Protein AF-0000000085389680 (afdb_homodimer)

Nearest PDB structures (foldseek):
  6yxe-assembly2_B-2  TM=9.207E-01  e=2.444E-04  Homo sapiens
  6yxe-assembly1_A-3  TM=9.101E-01  e=2.132E-04  Homo sapiens
  7l3l-assembly2_D  TM=9.198E-01  e=2.132E-04  Homo sapiens
  8gbq-assembly1_B  TM=8.547E-01  e=1.323E-04  Homo sapiens
  5fer-assembly1_A  TM=7.810E-01  e=1.888E-03  Homo sapiens

Solvent-accessible surface area (backbone atoms only — not comparable to full-atom values): 11315 Å² total; per-residue (Å²): 135,84,79,77,72,77,70,73,71,72,60,86,61,51,50,81,32,11,74,82,79,69,38,76,46,54,68,32,30,29,40,77,88,14,46,39,26,19,40,70,58,49,52,50,50,38,64,76,33,63,92,62,32,44,39,88,83,81,60,49,78,52,56,84,73,58,57,26,52,54,50,28,64,66,46,58,74,63,60,65,71,71,59,79,65,70,60,62,70,77,64,75,122,134,84,79,76,73,76,71,74,71,73,60,84,62,49,50,79,32,10,73,83,81,68,38,76,47,55,68,33,29,31,40,77,89,14,47,38,25,20,41,70,57,46,52,50,50,39,63,76,34,63,90,62,34,45,38,88,84,81,59,49,78,52,56,83,76,58,56,27,52,55,52,28,64,66,46,63,74,64,61,67,71,70,59,78,65,70,62,64,69,80,65,72,120

Structure (mmCIF, N/CA/C/O backbone):
data_AF-0000000085389680-model_v1
#
loop_
_entity.id
_entity.type
_entity.pdbx_description
1 polymer 'E3 ubiquitin-protein ligase RMA'
#
loop_
_atom_site.group_PDB
_atom_site.id
_atom_site.type_symbol
_atom_site.label_atom_id
_atom_site.label_alt_id
_atom_site.label_comp_id
_atom_site.label_asym_id
_atom_site.label_entity_id
_atom_site.label_seq_id
_atom_site.pdbx_PDB_ins_code
_atom_site.Cartn_x
_atom_site.Cartn_y
_atom_site.Cartn_z
_atom_site.occupancy
_atom_site.B_iso_or_equiv
_atom_site.auth_seq_id
_atom_site.auth_comp_id
_atom_site.auth_asym_id
_atom_site.auth_atom_id
_atom_site.pdbx_PDB_model_num
ATOM 1 N N . MET A 1 1 ? -44.281 -13.984 -0.285 1 25.06 1 MET A N 1
ATOM 2 C CA . MET A 1 1 ? -42.906 -14.367 0.032 1 25.06 1 MET A CA 1
ATOM 3 C C . MET A 1 1 ? -41.906 -13.453 -0.666 1 25.06 1 MET A C 1
ATOM 5 O O . MET A 1 1 ? -41.844 -13.438 -1.896 1 25.06 1 MET A O 1
ATOM 9 N N . SER A 1 2 ? -41.688 -12.203 -0.189 1 30.92 2 SER A N 1
ATOM 10 C CA . SER A 1 2 ? -40.938 -11.062 -0.7 1 30.92 2 SER A CA 1
ATOM 11 C C . SER A 1 2 ? -39.469 -11.398 -0.813 1 30.92 2 SER A C 1
ATOM 13 O O . SER A 1 2 ? -38.844 -11.828 0.161 1 30.92 2 SER A O 1
ATOM 15 N N . THR A 1 3 ? -38.969 -11.867 -1.963 1 27.25 3 THR A N 1
ATOM 16 C CA . THR A 1 3 ? -37.594 -12.156 -2.357 1 27.25 3 THR A CA 1
ATOM 17 C C . THR A 1 3 ? -36.688 -10.93 -2.162 1 27.25 3 THR A C 1
ATOM 19 O O . THR A 1 3 ? -36.938 -9.891 -2.783 1 27.25 3 THR A O 1
ATOM 22 N N . SER A 1 4 ? -36.281 -10.586 -0.958 1 32.88 4 SER A N 1
ATOM 23 C CA . SER A 1 4 ? -35.312 -9.555 -0.639 1 32.88 4 SER A CA 1
ATOM 24 C C . SER A 1 4 ? -34.062 -9.703 -1.503 1 32.88 4 SER A C 1
ATOM 26 O O . SER A 1 4 ? -33.375 -10.734 -1.469 1 32.88 4 SER A O 1
ATOM 28 N N . GLY A 1 5 ? -34.094 -9.281 -2.725 1 29.02 5 GLY A N 1
ATOM 29 C CA . GLY A 1 5 ? -32.938 -9.18 -3.588 1 29.02 5 GLY A CA 1
ATOM 30 C C . GLY A 1 5 ? -31.719 -8.578 -2.895 1 29.02 5 GLY A C 1
ATOM 31 O O . GLY A 1 5 ? -31.828 -7.523 -2.26 1 29.02 5 GLY A O 1
ATOM 32 N N . ASN A 1 6 ? -30.891 -9.336 -2.227 1 29.7 6 ASN A N 1
ATOM 33 C CA . ASN A 1 6 ? -29.578 -8.906 -1.761 1 29.7 6 ASN A CA 1
ATOM 34 C C . ASN A 1 6 ? -28.859 -8.078 -2.814 1 29.7 6 ASN A C 1
ATOM 36 O O . ASN A 1 6 ? -28.438 -8.602 -3.852 1 29.7 6 ASN A O 1
ATOM 40 N N . SER A 1 7 ? -29.375 -6.93 -3.137 1 31.53 7 SER A N 1
ATOM 41 C CA . SER A 1 7 ? -28.625 -6.012 -3.986 1 31.53 7 SER A CA 1
ATOM 42 C C . SER A 1 7 ? -27.172 -5.875 -3.518 1 31.53 7 SER A C 1
ATOM 44 O O . SER A 1 7 ? -26.922 -5.402 -2.408 1 31.53 7 SER A O 1
ATOM 46 N N . VAL A 1 8 ? -26.359 -6.973 -3.701 1 34 8 VAL A N 1
ATOM 47 C CA . VAL A 1 8 ? -24.938 -6.672 -3.621 1 34 8 VAL A CA 1
ATOM 48 C C . VAL A 1 8 ? -24.656 -5.32 -4.273 1 34 8 VAL A C 1
ATOM 50 O O . VAL A 1 8 ? -24.844 -5.152 -5.48 1 34 8 VAL A O 1
ATOM 53 N N . VAL A 1 9 ? -25.203 -4.277 -3.859 1 32.88 9 VAL A N 1
ATOM 54 C CA . VAL A 1 9 ? -24.734 -2.967 -4.309 1 32.88 9 VAL A CA 1
ATOM 55 C C . VAL A 1 9 ? -23.25 -3.025 -4.633 1 32.88 9 VAL A C 1
ATOM 57 O O . VAL A 1 9 ? -22.422 -3.232 -3.744 1 32.88 9 VAL A O 1
ATOM 60 N N . GLY A 1 10 ? -22.828 -3.799 -5.617 1 35.62 10 GLY A N 1
ATOM 61 C CA . GLY A 1 10 ? -21.531 -3.557 -6.223 1 35.62 10 GLY A CA 1
ATOM 62 C C . GLY A 1 10 ? -21.188 -2.082 -6.328 1 35.62 10 GLY A C 1
ATOM 63 O O . GLY A 1 10 ? -21.594 -1.411 -7.277 1 35.62 10 GLY A O 1
ATOM 64 N N . ASP A 1 11 ? -21.391 -1.263 -5.379 1 38.5 11 ASP A N 1
ATOM 65 C CA . ASP A 1 11 ? -21.016 0.137 -5.535 1 38.5 11 ASP A CA 1
ATOM 66 C C . ASP A 1 11 ? -19.688 0.266 -6.277 1 38.5 11 ASP A C 1
ATOM 68 O O . ASP A 1 11 ? -18.797 -0.583 -6.133 1 38.5 11 ASP A O 1
ATOM 72 N N . GLY A 1 12 ? -19.703 0.708 -7.457 1 43.03 12 GLY A N 1
ATOM 73 C CA . GLY A 1 12 ? -18.641 1.07 -8.391 1 43.03 12 GLY A CA 1
ATOM 74 C C . GLY A 1 12 ? -17.344 1.435 -7.699 1 43.03 12 GLY A C 1
ATOM 75 O O . GLY A 1 12 ? -16.391 1.893 -8.344 1 43.03 12 GLY A O 1
ATOM 76 N N . GLY A 1 13 ? -17.359 1.665 -6.414 1 49.62 13 GLY A N 1
ATOM 77 C CA . GLY A 1 13 ? -16.078 1.971 -5.797 1 49.62 13 GLY A CA 1
ATOM 78 C C . GLY A 1 13 ? -15.164 0.762 -5.676 1 49.62 13 GLY A C 1
ATOM 79 O O . GLY A 1 13 ? -15.641 -0.354 -5.449 1 49.62 13 GLY A O 1
ATOM 80 N N . GLY A 1 14 ? -14.312 0.542 -6.598 1 61.66 14 GLY A N 1
ATOM 81 C CA . GLY A 1 14 ? -13.328 -0.521 -6.48 1 61.66 14 GLY A CA 1
ATOM 82 C C . GLY A 1 14 ? -13.164 -1.035 -5.062 1 61.66 14 GLY A C 1
ATOM 83 O O . GLY A 1 14 ? -13.211 -0.259 -4.105 1 61.66 14 GLY A O 1
ATOM 84 N N . SER A 1 15 ? -13.539 -2.326 -4.738 1 82.19 15 SER A N 1
ATOM 85 C CA . SER A 1 15 ? -13.398 -2.982 -3.443 1 82.19 15 SER A CA 1
ATOM 86 C C . SER A 1 15 ? -11.945 -3.346 -3.164 1 82.19 15 SER A C 1
ATOM 88 O O . SER A 1 15 ? -11.18 -3.623 -4.09 1 82.19 15 SER A O 1
ATOM 90 N N . PHE A 1 16 ? -11.469 -3.051 -1.94 1 91.56 16 PHE A N 1
ATOM 91 C CA . PHE A 1 16 ? -10.156 -3.496 -1.492 1 91.56 16 PHE A CA 1
ATOM 92 C C . PHE A 1 16 ? -10.18 -4.973 -1.117 1 91.56 16 PHE A C 1
ATOM 94 O O . PHE A 1 16 ? -10.508 -5.324 0.02 1 91.56 16 PHE A O 1
ATOM 101 N N . GLU A 1 17 ? -9.953 -5.781 -2.137 1 94.56 17 GLU A N 1
ATOM 102 C CA . GLU A 1 17 ? -9.93 -7.23 -1.97 1 94.56 17 GLU A CA 1
ATOM 103 C C . GLU A 1 17 ? -8.578 -7.812 -2.377 1 94.56 17 GLU A C 1
ATOM 105 O O . GLU A 1 17 ? -7.84 -7.195 -3.141 1 94.56 17 GLU A O 1
ATOM 110 N N . CYS A 1 18 ? -8.273 -9.016 -1.793 1 96.31 18 CYS A N 1
ATOM 111 C CA . CYS A 1 18 ? -7.117 -9.773 -2.264 1 96.31 18 CYS A CA 1
ATOM 112 C C . CYS A 1 18 ? -7.281 -10.156 -3.73 1 96.31 18 CYS A C 1
ATOM 114 O O . CYS A 1 18 ? -8.328 -10.656 -4.133 1 96.31 18 CYS A O 1
ATOM 116 N N . ASN A 1 19 ? -6.262 -9.992 -4.504 1 97.19 19 ASN A N 1
ATOM 117 C CA . ASN A 1 19 ? -6.336 -10.273 -5.934 1 97.19 19 ASN A CA 1
ATOM 118 C C . ASN A 1 19 ? -6.148 -11.758 -6.227 1 97.19 19 ASN A C 1
ATOM 120 O O . ASN A 1 19 ? -6.258 -12.188 -7.379 1 97.19 19 ASN A O 1
ATOM 124 N N . ILE A 1 20 ? -5.859 -12.578 -5.234 1 97.62 20 ILE A N 1
ATOM 125 C CA . ILE A 1 20 ? -5.699 -14.016 -5.438 1 97.62 20 ILE A CA 1
ATOM 126 C C . ILE A 1 20 ? -6.984 -14.742 -5.051 1 97.62 20 ILE A C 1
ATOM 128 O O . ILE A 1 20 ? -7.508 -15.547 -5.824 1 97.62 20 ILE A O 1
ATOM 132 N N . ASN A 1 21 ? -7.543 -14.445 -3.875 1 96.75 21 ASN A N 1
ATOM 133 C CA . ASN A 1 21 ? -8.688 -15.227 -3.416 1 96.75 21 ASN A CA 1
ATOM 134 C C . ASN A 1 21 ? -9.984 -14.422 -3.504 1 96.75 21 ASN A C 1
ATOM 136 O O . ASN A 1 21 ? -11.062 -14.945 -3.23 1 96.75 21 ASN A O 1
ATOM 140 N N . SER A 1 22 ? -9.859 -13.109 -3.801 1 94.75 22 SER A N 1
ATOM 141 C CA . SER A 1 22 ? -10.984 -12.195 -4.008 1 94.75 22 SER A CA 1
ATOM 142 C C . SER A 1 22 ? -11.797 -12.016 -2.732 1 94.75 22 SER A C 1
ATOM 144 O O . SER A 1 22 ? -13.008 -11.805 -2.787 1 94.75 22 SER A O 1
ATOM 146 N N . GLU A 1 23 ? -11.125 -12.125 -1.591 1 95.5 23 GLU A N 1
ATOM 147 C CA . GLU A 1 23 ? -11.734 -11.891 -0.284 1 95.5 23 GLU A CA 1
ATOM 148 C C . GLU A 1 23 ? -11.125 -10.672 0.402 1 95.5 23 GLU A C 1
ATOM 150 O O . GLU A 1 23 ? -10.156 -10.094 -0.095 1 95.5 23 GLU A O 1
ATOM 155 N N . LEU A 1 24 ? -11.844 -10.203 1.515 1 92.75 24 LEU A N 1
ATOM 156 C CA . LEU A 1 24 ? -11.195 -9.227 2.385 1 92.75 24 LEU A CA 1
ATOM 157 C C . LEU A 1 24 ? -9.828 -9.742 2.846 1 92.75 24 LEU A C 1
ATOM 159 O O . LEU A 1 24 ? -9.727 -10.852 3.361 1 92.75 24 LEU A O 1
ATOM 163 N N . PRO A 1 25 ? -8.852 -8.961 2.648 1 95.19 25 PRO A N 1
ATOM 164 C CA . PRO A 1 25 ? -7.504 -9.5 2.859 1 95.19 25 PRO A CA 1
ATOM 165 C C . PRO A 1 25 ? -7.207 -9.781 4.328 1 95.19 25 PRO A C 1
ATOM 167 O O . PRO A 1 25 ? -7.469 -8.938 5.191 1 95.19 25 PRO A O 1
ATOM 170 N N . HIS A 1 26 ? -6.738 -10.984 4.559 1 95.31 26 HIS A N 1
ATOM 171 C CA . HIS A 1 26 ? -6.137 -11.32 5.84 1 95.31 26 HIS A CA 1
ATOM 172 C C . HIS A 1 26 ? -4.66 -10.938 5.871 1 95.31 26 HIS A C 1
ATOM 174 O O . HIS A 1 26 ? -3.895 -11.32 4.988 1 95.31 26 HIS A O 1
ATOM 180 N N . GLU A 1 27 ? -4.254 -10.117 6.91 1 96.19 27 GLU A N 1
ATOM 181 C CA . GLU A 1 27 ? -2.883 -9.617 6.953 1 96.19 27 GLU A CA 1
ATOM 182 C C . GLU A 1 27 ? -2.496 -8.953 5.633 1 96.19 27 GLU A C 1
ATOM 184 O O . GLU A 1 27 ? -1.61 -9.438 4.926 1 96.19 27 GLU A O 1
ATOM 189 N N . PRO A 1 28 ? -3.043 -7.938 5.387 1 97.5 28 PRO A N 1
ATOM 190 C CA . PRO A 1 28 ? -2.998 -7.312 4.062 1 97.5 28 PRO A CA 1
ATOM 191 C C . PRO A 1 28 ? -1.6 -6.828 3.686 1 97.5 28 PRO A C 1
ATOM 193 O O . PRO A 1 28 ? -0.894 -6.262 4.523 1 97.5 28 PRO A O 1
ATOM 196 N N . ILE A 1 29 ? -1.208 -7.121 2.416 1 98.25 29 ILE A N 1
ATOM 197 C CA . ILE A 1 29 ? 0.086 -6.77 1.842 1 98.25 29 ILE A CA 1
ATOM 198 C C . ILE A 1 29 ? -0.116 -6.105 0.482 1 98.25 29 ILE A C 1
ATOM 200 O O . ILE A 1 29 ? -0.911 -6.578 -0.334 1 98.25 29 ILE A O 1
ATOM 204 N N . VAL A 1 30 ? 0.621 -5.02 0.333 1 98.31 30 VAL A N 1
ATOM 205 C CA . VAL A 1 30 ? 0.624 -4.352 -0.964 1 98.31 30 VAL A CA 1
ATOM 206 C C . VAL A 1 30 ? 1.996 -4.496 -1.618 1 98.31 30 VAL A C 1
ATOM 208 O O . VAL A 1 30 ? 3.025 -4.336 -0.958 1 98.31 30 VAL A O 1
ATOM 211 N N . THR A 1 31 ? 2.031 -4.855 -2.842 1 98.25 31 THR A N 1
ATOM 212 C CA . THR A 1 31 ? 3.264 -4.898 -3.619 1 98.25 31 THR A CA 1
ATOM 213 C C . THR A 1 31 ? 3.609 -3.518 -4.164 1 98.25 31 THR A C 1
ATOM 215 O O . THR A 1 31 ? 2.754 -2.631 -4.211 1 98.25 31 THR A O 1
ATOM 218 N N . LEU A 1 32 ? 4.84 -3.414 -4.582 1 97.88 32 LEU A N 1
ATOM 219 C CA . LEU A 1 32 ? 5.258 -2.109 -5.082 1 97.88 32 LEU A CA 1
ATOM 220 C C . LEU A 1 32 ? 4.562 -1.782 -6.398 1 97.88 32 LEU A C 1
ATOM 222 O O . LEU A 1 32 ? 4.449 -0.612 -6.773 1 97.88 32 LEU A O 1
ATOM 226 N N . CYS A 1 33 ? 4.02 -2.803 -7.035 1 97.25 33 CYS A N 1
ATOM 227 C CA . CYS A 1 33 ? 3.258 -2.549 -8.25 1 97.25 33 CYS A CA 1
ATOM 228 C C . CYS A 1 33 ? 1.857 -2.045 -7.926 1 97.25 33 CYS A C 1
ATOM 230 O O . CYS A 1 33 ? 1.095 -1.691 -8.828 1 97.25 33 CYS A O 1
ATOM 232 N N . GLY A 1 34 ? 1.457 -2.084 -6.637 1 97.88 34 GLY A N 1
ATOM 233 C CA . GLY A 1 34 ? 0.233 -1.421 -6.215 1 97.88 34 GLY A CA 1
ATOM 234 C C . GLY A 1 34 ? -0.927 -2.379 -6.02 1 97.88 34 GLY A C 1
ATOM 235 O O . GLY A 1 34 ? -2.053 -1.951 -5.754 1 97.88 34 GLY A O 1
ATOM 236 N N . HIS A 1 35 ? -0.687 -3.635 -6.059 1 98.12 35 HIS A N 1
ATOM 237 C CA . HIS A 1 35 ? -1.781 -4.59 -5.926 1 98.12 35 HIS A CA 1
ATOM 238 C C . HIS A 1 35 ? -1.825 -5.188 -4.523 1 98.12 35 HIS A C 1
ATOM 240 O O . HIS A 1 35 ? -0.781 -5.414 -3.906 1 98.12 35 HIS A O 1
ATOM 246 N N . LEU A 1 36 ? -3.045 -5.539 -4.148 1 97.75 36 LEU A N 1
ATOM 247 C CA . LEU A 1 36 ? -3.33 -5.926 -2.77 1 97.75 36 LEU A CA 1
ATOM 248 C C . LEU A 1 36 ? -3.535 -7.43 -2.656 1 97.75 36 LEU A C 1
ATOM 250 O O . LEU A 1 36 ? -4.215 -8.031 -3.49 1 97.75 36 LEU A O 1
ATOM 254 N N . PHE A 1 37 ? -2.963 -8.031 -1.506 1 97.5 37 PHE A N 1
ATOM 255 C CA . PHE A 1 37 ? -3.057 -9.461 -1.267 1 97.5 37 PHE A CA 1
ATOM 256 C C . PHE A 1 37 ? -3.141 -9.758 0.226 1 97.5 37 PHE A C 1
ATOM 258 O O . PHE A 1 37 ? -2.768 -8.922 1.052 1 97.5 37 PHE A O 1
ATOM 265 N N . CYS A 1 38 ? -3.594 -10.961 0.56 1 97.62 38 CYS A N 1
ATOM 266 C CA . CYS A 1 38 ? -3.254 -11.547 1.854 1 97.62 38 CYS A CA 1
ATOM 267 C C . CYS A 1 38 ? -1.778 -11.922 1.911 1 97.62 38 CYS A C 1
ATOM 269 O O . CYS A 1 38 ? -1.227 -12.438 0.938 1 97.62 38 CYS A O 1
ATOM 271 N N . TRP A 1 39 ? -1.29 -11.805 3.047 1 98.5 39 TRP A N 1
ATOM 272 C CA . TRP A 1 39 ? 0.057 -12.344 3.191 1 98.5 39 TRP A CA 1
ATOM 273 C C . TRP A 1 39 ? 0.066 -13.852 2.951 1 98.5 39 TRP A C 1
ATOM 275 O O . TRP A 1 39 ? 0.883 -14.359 2.178 1 98.5 39 TRP A O 1
ATOM 285 N N . PRO A 1 40 ? -0.841 -14.609 3.494 1 98.75 40 PRO A N 1
ATOM 286 C CA . PRO A 1 40 ? -0.783 -16.047 3.25 1 98.75 40 PRO A CA 1
ATOM 287 C C . PRO A 1 40 ? -0.916 -16.406 1.771 1 98.75 40 PRO A C 1
ATOM 289 O O . PRO A 1 40 ? -0.232 -17.312 1.286 1 98.75 40 PRO A O 1
ATOM 292 N N . CYS A 1 41 ? -1.727 -15.734 1.043 1 98.69 41 CYS A N 1
ATOM 293 C CA . CYS A 1 41 ? -1.901 -15.992 -0.383 1 98.69 41 CYS A CA 1
ATOM 294 C C . CYS A 1 41 ? -0.637 -15.648 -1.158 1 98.69 41 CYS A C 1
ATOM 296 O O . CYS A 1 41 ? -0.169 -16.438 -1.979 1 98.69 41 CYS A O 1
ATOM 298 N N . LEU A 1 42 ? -0.122 -14.477 -0.925 1 98.56 42 LEU A N 1
ATOM 299 C CA . LEU A 1 42 ? 1.05 -14.008 -1.66 1 98.56 42 LEU A CA 1
ATOM 300 C C . LEU A 1 42 ? 2.268 -14.867 -1.34 1 98.56 42 LEU A C 1
ATOM 302 O O . LEU A 1 42 ? 3.049 -15.203 -2.232 1 98.56 42 LEU A O 1
ATOM 306 N N . TYR A 1 43 ? 2.4 -15.148 -0.099 1 98.69 43 TYR A N 1
ATOM 307 C CA . TYR A 1 43 ? 3.504 -16 0.316 1 98.69 43 TYR A CA 1
ATOM 308 C C . TYR A 1 43 ? 3.482 -17.328 -0.446 1 98.69 43 TYR A C 1
ATOM 310 O O . TYR A 1 43 ? 4.5 -17.75 -1.004 1 98.69 43 TYR A O 1
ATOM 318 N N . LYS A 1 44 ? 2.314 -17.938 -0.433 1 98.69 44 LYS A N 1
ATOM 319 C CA . LYS A 1 44 ? 2.154 -19.188 -1.163 1 98.69 44 LYS A CA 1
ATOM 320 C C . LYS A 1 44 ? 2.473 -19.016 -2.645 1 98.69 44 LYS A C 1
ATOM 322 O O . LYS A 1 44 ? 3.209 -19.812 -3.23 1 98.69 44 LYS A O 1
ATOM 327 N N . TRP A 1 45 ? 1.919 -18.031 -3.24 1 98.44 45 TRP A N 1
ATOM 328 C CA . TRP A 1 45 ? 2.139 -17.734 -4.656 1 98.44 45 TRP A CA 1
ATOM 329 C C . TRP A 1 45 ? 3.627 -17.609 -4.961 1 98.44 45 TRP A C 1
ATOM 331 O O . TRP A 1 45 ? 4.133 -18.234 -5.895 1 98.44 45 TRP A O 1
ATOM 341 N N . LEU A 1 46 ? 4.375 -16.781 -4.215 1 98 46 LEU A N 1
ATOM 342 C CA . LEU A 1 46 ? 5.785 -16.516 -4.469 1 98 46 LEU A CA 1
ATOM 343 C C . LEU A 1 46 ? 6.625 -17.766 -4.281 1 98 46 LEU A C 1
ATOM 345 O O . LEU A 1 46 ? 7.625 -17.969 -4.973 1 98 46 LEU A O 1
ATOM 349 N N . HIS A 1 47 ? 6.164 -18.625 -3.398 1 97.88 47 HIS A N 1
ATOM 350 C CA . HIS A 1 47 ? 6.957 -19.812 -3.113 1 97.88 47 HIS A CA 1
ATOM 351 C C . HIS A 1 47 ? 6.668 -20.938 -4.113 1 97.88 47 HIS A C 1
ATOM 353 O O . HIS A 1 47 ? 7.555 -21.719 -4.453 1 97.88 47 HIS A O 1
ATOM 359 N N . ILE A 1 48 ? 5.445 -21 -4.578 1 97.62 48 ILE A N 1
ATOM 360 C CA . ILE A 1 48 ? 5.125 -21.922 -5.664 1 97.62 48 ILE A CA 1
ATOM 361 C C . ILE A 1 48 ? 5.82 -21.469 -6.945 1 97.62 48 ILE A C 1
ATOM 363 O O . ILE A 1 48 ? 6.324 -22.297 -7.711 1 97.62 48 ILE A O 1
ATOM 367 N N . HIS A 1 49 ? 5.941 -20.172 -7.18 1 97.44 49 HIS A N 1
ATOM 368 C CA . HIS A 1 49 ? 6.543 -19.594 -8.375 1 97.44 49 HIS A CA 1
ATOM 369 C C . HIS A 1 49 ? 7.891 -18.953 -8.062 1 97.44 49 HIS A C 1
ATOM 371 O O . HIS A 1 49 ? 8.164 -17.828 -8.484 1 97.44 49 HIS A O 1
ATOM 377 N N . SER A 1 50 ? 8.812 -19.594 -7.391 1 96.88 50 SER A N 1
ATOM 378 C CA . SER A 1 50 ? 10.062 -19.062 -6.867 1 96.88 50 SER A CA 1
ATOM 379 C C . SER A 1 50 ? 11.031 -18.719 -7.992 1 96.88 50 SER A C 1
ATOM 381 O O . SER A 1 50 ? 11.891 -17.859 -7.836 1 96.88 50 SER A O 1
ATOM 383 N N . HIS A 1 51 ? 10.859 -19.25 -9.148 1 97.12 51 HIS A N 1
ATOM 384 C CA . HIS A 1 51 ? 11.766 -18.984 -10.266 1 97.12 51 HIS A CA 1
ATOM 385 C C . HIS A 1 51 ? 11.312 -17.766 -11.055 1 97.12 51 HIS A C 1
ATOM 387 O O . HIS A 1 51 ? 12.07 -17.234 -11.875 1 97.12 51 HIS A O 1
ATOM 393 N N . SER A 1 52 ? 10.086 -17.344 -10.844 1 97.5 52 SER A N 1
ATOM 394 C CA . SER A 1 52 ? 9.516 -16.156 -11.477 1 97.5 52 SER A CA 1
ATOM 395 C C . SER A 1 52 ? 8.516 -15.469 -10.555 1 97.5 52 SER A C 1
ATOM 397 O O . SER A 1 52 ? 7.309 -15.547 -10.773 1 97.5 52 SER A O 1
ATOM 399 N N . PRO A 1 53 ? 9.031 -14.898 -9.477 1 98.06 53 PRO A N 1
ATOM 400 C CA . PRO A 1 53 ? 8.133 -14.234 -8.531 1 98.06 53 PRO A CA 1
ATOM 401 C C . PRO A 1 53 ? 7.52 -12.953 -9.094 1 98.06 53 PRO A C 1
ATOM 403 O O . PRO A 1 53 ? 8.172 -11.906 -9.109 1 98.06 53 PRO A O 1
ATOM 406 N N . GLU A 1 54 ? 6.32 -13.062 -9.625 1 98.44 54 GLU A N 1
ATOM 407 C CA . GLU A 1 54 ? 5.645 -11.938 -10.281 1 98.44 54 GLU A CA 1
ATOM 408 C C . GLU A 1 54 ? 4.25 -11.727 -9.695 1 98.44 54 GLU A C 1
ATOM 410 O O . GLU A 1 54 ? 3.639 -12.664 -9.172 1 98.44 54 GLU A O 1
ATOM 415 N N . CYS A 1 55 ? 3.859 -10.531 -9.719 1 97.94 55 CYS A N 1
ATOM 416 C CA . CYS A 1 55 ? 2.479 -10.219 -9.367 1 97.94 55 CYS A CA 1
ATOM 417 C C . CYS A 1 55 ? 1.504 -10.945 -10.281 1 97.94 55 CYS A C 1
ATOM 419 O O . CYS A 1 55 ? 1.617 -10.859 -11.508 1 97.94 55 CYS A O 1
ATOM 421 N N . LEU A 1 56 ? 0.591 -11.523 -9.672 1 96.25 56 LEU A N 1
ATOM 422 C CA . LEU A 1 56 ? -0.377 -12.312 -10.422 1 96.25 56 LEU A CA 1
ATOM 423 C C . LEU A 1 56 ? -1.213 -11.43 -11.344 1 96.25 56 LEU A C 1
ATOM 425 O O . LEU A 1 56 ? -1.763 -11.898 -12.336 1 96.25 56 LEU A O 1
ATOM 429 N N . VAL A 1 57 ? -1.272 -10.234 -11.047 1 96.62 57 VAL A N 1
ATO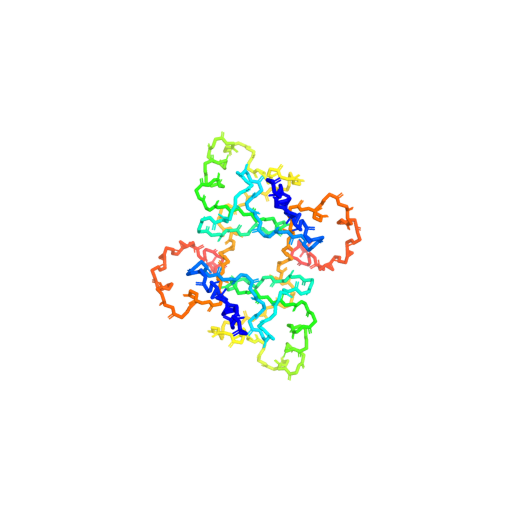M 430 C CA . VAL A 1 57 ? -2.195 -9.344 -11.742 1 96.62 57 VAL A CA 1
ATOM 431 C C . VAL A 1 57 ? -1.49 -8.688 -12.93 1 96.62 57 VAL A C 1
ATOM 433 O O . VAL A 1 57 ? -1.965 -8.781 -14.062 1 96.62 57 VAL A O 1
ATOM 436 N N . CYS A 1 58 ? -0.343 -8.023 -12.734 1 96.38 58 CYS A N 1
ATOM 437 C CA . CYS A 1 58 ? 0.244 -7.176 -13.766 1 96.38 58 CYS A CA 1
ATOM 438 C C . CYS A 1 58 ? 1.557 -7.766 -14.273 1 96.38 58 CYS A C 1
ATOM 440 O O . CYS A 1 58 ? 2.172 -7.223 -15.188 1 96.38 58 CYS A O 1
ATOM 442 N N . LYS A 1 59 ? 2.121 -8.773 -13.586 1 97.69 59 LYS A N 1
ATOM 443 C CA . LYS A 1 59 ? 3.305 -9.531 -13.977 1 97.69 59 LYS A CA 1
ATOM 444 C C . LYS A 1 59 ? 4.582 -8.773 -13.633 1 97.69 59 LYS A C 1
ATOM 446 O O . LYS A 1 59 ? 5.68 -9.188 -14.008 1 97.69 59 LYS A O 1
ATOM 451 N N . ALA A 1 60 ? 4.484 -7.699 -12.914 1 97.69 60 ALA A N 1
ATOM 452 C CA . ALA A 1 60 ? 5.684 -7.059 -12.383 1 97.69 60 ALA A CA 1
ATOM 453 C C . ALA A 1 60 ? 6.406 -7.977 -11.398 1 97.69 60 ALA A C 1
ATOM 455 O O . ALA A 1 60 ? 5.77 -8.742 -10.68 1 97.69 60 ALA A O 1
ATOM 456 N N . VAL A 1 61 ? 7.688 -7.863 -11.32 1 98.25 61 VAL A N 1
ATOM 457 C CA . VAL A 1 61 ? 8.484 -8.648 -10.375 1 98.25 61 VAL A CA 1
ATOM 458 C C . VAL A 1 61 ? 8.125 -8.258 -8.945 1 98.25 61 VAL A C 1
ATOM 460 O O . VAL A 1 61 ? 7.969 -7.074 -8.641 1 98.25 61 VAL A O 1
ATOM 463 N N . VAL A 1 62 ? 7.98 -9.312 -8.164 1 98.5 62 VAL A N 1
ATOM 464 C CA . VAL A 1 62 ? 7.684 -9.086 -6.754 1 98.5 62 VAL A CA 1
ATOM 465 C C . VAL A 1 62 ? 8.859 -9.539 -5.895 1 98.5 62 VAL A C 1
ATOM 467 O O . VAL A 1 62 ? 9.258 -10.703 -5.941 1 98.5 62 VAL A O 1
ATOM 470 N N . GLU A 1 63 ? 9.398 -8.57 -5.184 1 97.19 63 GLU A N 1
ATOM 471 C CA . GLU A 1 63 ? 10.445 -8.875 -4.215 1 97.19 63 GLU A CA 1
ATOM 472 C C . GLU A 1 63 ? 9.875 -9.016 -2.809 1 97.19 63 GLU A C 1
ATOM 474 O O . GLU A 1 63 ? 9.281 -8.078 -2.277 1 97.19 63 GLU A O 1
ATOM 479 N N . GLU A 1 64 ? 10.094 -10.164 -2.195 1 96.38 64 GLU A N 1
ATOM 480 C CA . GLU A 1 64 ? 9.531 -10.445 -0.875 1 96.38 64 GLU A CA 1
ATOM 481 C C . GLU A 1 64 ? 10.008 -9.414 0.153 1 96.38 64 GLU A C 1
ATOM 483 O O . GLU A 1 64 ? 9.258 -9.062 1.069 1 96.38 64 GLU A O 1
ATOM 488 N N . GLY A 1 65 ? 11.164 -8.883 0.009 1 96.06 65 GLY A N 1
ATOM 489 C CA . GLY A 1 65 ? 11.734 -7.926 0.948 1 96.06 65 GLY A CA 1
ATOM 490 C C . GLY A 1 65 ? 11.195 -6.52 0.767 1 96.06 65 GLY A C 1
ATOM 491 O O . GLY A 1 65 ? 11.5 -5.625 1.562 1 96.06 65 GLY A O 1
ATOM 492 N N . LYS A 1 66 ? 10.359 -6.273 -0.255 1 97.25 66 LYS A N 1
ATOM 493 C CA . LYS A 1 66 ? 9.875 -4.93 -0.551 1 97.25 66 LYS A CA 1
ATOM 494 C C . LYS A 1 66 ? 8.352 -4.852 -0.407 1 97.25 66 LYS A C 1
ATOM 496 O O . LYS A 1 66 ? 7.727 -3.92 -0.908 1 97.25 66 LYS A O 1
ATOM 501 N N . LEU A 1 67 ? 7.832 -5.773 0.264 1 98.56 67 LEU A N 1
ATOM 502 C CA . LEU A 1 67 ? 6.391 -5.789 0.502 1 98.56 67 LEU A CA 1
ATOM 503 C C . LEU A 1 67 ? 6.004 -4.766 1.564 1 98.56 67 LEU A C 1
ATOM 505 O O . LEU A 1 67 ? 6.742 -4.562 2.531 1 98.56 67 LEU A O 1
ATOM 509 N N . VAL A 1 68 ? 4.789 -4.191 1.332 1 98.38 68 VAL A N 1
ATOM 510 C CA . VAL A 1 68 ? 4.316 -3.168 2.26 1 98.38 68 VAL A CA 1
ATOM 511 C C . VAL A 1 68 ? 3.066 -3.662 2.982 1 98.38 68 VAL A C 1
ATOM 513 O O . VAL A 1 68 ? 2.047 -3.947 2.348 1 98.38 68 VAL A O 1
ATOM 516 N N . PRO A 1 69 ? 3.176 -3.754 4.316 1 98 69 PRO A N 1
ATOM 517 C CA . PRO A 1 69 ? 1.929 -4.039 5.035 1 98 69 PRO A CA 1
ATOM 518 C C . PRO A 1 69 ? 0.914 -2.902 4.926 1 98 69 PRO A C 1
ATOM 520 O O . PRO A 1 69 ? 1.294 -1.747 4.715 1 98 69 PRO A O 1
ATOM 523 N N . LEU A 1 70 ? -0.291 -3.25 4.977 1 97.12 70 LEU A N 1
ATOM 524 C CA . LEU A 1 70 ? -1.343 -2.238 4.977 1 97.12 70 LEU A CA 1
ATOM 525 C C . LEU A 1 70 ? -2.094 -2.236 6.305 1 97.12 70 LEU A C 1
ATOM 527 O O . LEU A 1 70 ? -2.764 -3.215 6.645 1 97.12 70 LEU A O 1
ATOM 531 N N . TYR A 1 71 ? -2.02 -1.131 6.953 1 94.69 71 TYR A N 1
ATOM 532 C CA . TYR A 1 71 ? -2.688 -1.025 8.242 1 94.69 71 TYR A CA 1
ATOM 533 C C . TYR A 1 71 ? -4.039 -0.335 8.102 1 94.69 71 TYR A C 1
ATOM 535 O O . TYR A 1 71 ? -4.168 0.648 7.371 1 94.69 71 TYR A O 1
ATOM 543 N N . SER A 1 72 ? -4.984 -0.881 8.727 1 88.44 72 SER A N 1
ATOM 544 C CA . SER A 1 72 ? -6.297 -0.25 8.773 1 88.44 72 SER A CA 1
ATOM 545 C C . SER A 1 72 ? -6.379 0.777 9.898 1 88.44 72 SER A C 1
ATOM 547 O O . SER A 1 72 ? -5.516 0.81 10.781 1 88.44 72 SER A O 1
ATOM 549 N N . ARG A 1 73 ? -7.332 1.708 9.938 1 82.56 73 ARG A N 1
ATOM 550 C CA . ARG A 1 73 ? -7.48 2.764 10.938 1 82.56 73 ARG A CA 1
ATOM 551 C C . ARG A 1 73 ? -7.805 2.182 12.305 1 82.56 73 ARG A C 1
ATOM 553 O O . ARG A 1 73 ? -7.34 2.693 13.328 1 82.56 73 ARG A O 1
ATOM 560 N N . ASP A 1 74 ? -8.625 1.271 12.469 1 71.12 74 ASP A N 1
ATOM 561 C CA . ASP A 1 74 ? -9.016 0.734 13.766 1 71.12 74 ASP A CA 1
ATOM 562 C C . ASP A 1 74 ? -7.91 -0.13 14.359 1 71.12 74 ASP A C 1
ATOM 564 O O . ASP A 1 74 ? -7.75 -0.186 15.578 1 71.12 74 ASP A O 1
ATOM 568 N N . LYS A 1 75 ? -7.285 -0.921 13.555 1 56.41 75 LYS A N 1
ATOM 569 C CA . LYS A 1 75 ? -6.312 -1.853 14.109 1 56.41 75 LYS A CA 1
ATOM 570 C C . LYS A 1 75 ? -5.016 -1.137 14.477 1 56.41 75 LYS A C 1
ATOM 572 O O . LYS A 1 75 ? -4.262 -1.606 15.336 1 56.41 75 LYS A O 1
ATOM 577 N N . ASP A 1 76 ? -4.684 -0.049 13.812 1 49.78 76 ASP A N 1
ATOM 578 C CA . ASP A 1 76 ? -3.363 0.534 14.023 1 49.78 76 ASP A CA 1
ATOM 579 C C . ASP A 1 76 ? -3.137 0.871 15.492 1 49.78 76 ASP A C 1
ATOM 581 O O . ASP A 1 76 ? -2 1.084 15.922 1 49.78 76 ASP A O 1
ATOM 585 N N . ARG A 1 77 ? -4.301 1.123 16.234 1 45.91 77 ARG A N 1
ATOM 586 C CA . ARG A 1 77 ? -4.039 1.475 17.625 1 45.91 77 ARG A CA 1
ATOM 587 C C . ARG A 1 77 ? -3.436 0.296 18.375 1 45.91 77 ARG A C 1
ATOM 589 O O . ARG A 1 77 ? -2.834 0.476 19.438 1 45.91 77 ARG A O 1
ATOM 596 N N . VAL A 1 78 ? -4 -0.848 18.109 1 39 78 VAL A N 1
ATOM 597 C CA . VAL A 1 78 ? -3.586 -1.903 19.016 1 39 78 VAL A CA 1
ATOM 598 C C . VAL A 1 78 ? -2.188 -2.391 18.656 1 39 78 VAL A C 1
ATOM 600 O O . VAL A 1 78 ? -1.302 -2.461 19.516 1 39 78 VAL A O 1
ATOM 603 N N . ASP A 1 79 ? -2.268 -3.596 17.953 1 39.44 79 ASP A N 1
ATOM 604 C CA . ASP A 1 79 ? -1.282 -4.672 17.906 1 39.44 79 ASP A CA 1
ATOM 605 C C . ASP A 1 79 ? -0.045 -4.254 17.125 1 39.44 79 ASP A C 1
ATOM 607 O O . ASP A 1 79 ? 0.805 -5.086 16.797 1 39.44 79 ASP A O 1
ATOM 611 N N . HIS A 1 80 ? 0.011 -3.096 16.672 1 39.5 80 HIS A N 1
ATOM 612 C CA . HIS A 1 80 ? 1.129 -3.061 15.742 1 39.5 80 HIS A CA 1
ATOM 613 C C . HIS A 1 80 ? 2.432 -3.465 16.422 1 39.5 80 HIS A C 1
ATOM 615 O O . HIS A 1 80 ? 3.512 -3.311 15.852 1 39.5 80 HIS A O 1
ATOM 621 N N . LEU A 1 81 ? 2.332 -3.629 17.656 1 34.62 81 LEU A N 1
ATOM 622 C CA . LEU A 1 81 ? 3.602 -3.975 18.281 1 34.62 81 LEU A CA 1
ATOM 623 C C . LEU A 1 81 ? 4.121 -5.309 17.766 1 34.62 81 LEU A C 1
ATOM 625 O O . LEU A 1 81 ? 5.23 -5.727 18.109 1 34.62 81 LEU A O 1
ATOM 629 N N . GLU A 1 82 ? 3.238 -6.227 17.547 1 32.03 82 GLU A N 1
ATOM 630 C CA . GLU A 1 82 ? 3.93 -7.457 17.172 1 32.03 82 GLU A CA 1
ATOM 631 C C . GLU A 1 82 ? 4.582 -7.34 15.805 1 32.03 82 GLU A C 1
ATOM 633 O O . GLU A 1 82 ? 3.893 -7.277 14.789 1 32.03 82 GLU A O 1
ATOM 638 N N . GLY A 1 83 ? 5.48 -6.602 15.695 1 32.41 83 GLY A N 1
ATOM 639 C CA . GLY A 1 83 ? 6.434 -6.41 14.617 1 32.41 83 GLY A CA 1
ATOM 640 C C . GLY A 1 83 ? 6.758 -7.688 13.875 1 32.41 83 GLY A C 1
ATOM 641 O O . GLY A 1 83 ? 7.633 -8.453 14.289 1 32.41 83 GLY A O 1
ATOM 642 N N . LYS A 1 84 ? 5.973 -8.625 13.445 1 31.41 84 LYS A N 1
ATOM 643 C CA . LYS A 1 84 ? 6.711 -9.391 12.438 1 31.41 84 LYS A CA 1
ATOM 644 C C . LYS A 1 84 ? 7.383 -8.461 11.43 1 31.41 84 LYS A C 1
ATOM 646 O O . LYS A 1 84 ? 6.707 -7.754 10.688 1 31.41 84 LYS A O 1
ATOM 651 N N . ALA A 1 85 ? 8.547 -7.855 11.773 1 29.98 85 ALA A N 1
ATOM 652 C CA . ALA A 1 85 ? 9.602 -7.258 10.961 1 29.98 85 ALA A CA 1
ATOM 653 C C . ALA A 1 85 ? 9.586 -7.82 9.539 1 29.98 85 ALA A C 1
ATOM 655 O O . ALA A 1 85 ? 9.898 -8.992 9.328 1 29.98 85 ALA A O 1
ATOM 656 N N . PHE A 1 86 ? 8.68 -7.699 8.773 1 30.58 86 PHE A N 1
ATOM 657 C CA . PHE A 1 86 ? 9.211 -7.781 7.422 1 30.58 86 PHE A CA 1
ATOM 658 C C . PHE A 1 86 ? 10.625 -7.207 7.359 1 30.58 86 PHE A C 1
ATOM 660 O O . PHE A 1 86 ? 10.867 -6.082 7.801 1 30.58 86 PHE A O 1
ATOM 667 N N . ASP A 1 87 ? 11.695 -7.914 7.629 1 27.48 87 ASP A N 1
ATOM 668 C CA . ASP A 1 87 ? 13.094 -7.508 7.562 1 27.48 87 ASP A CA 1
ATOM 669 C C . ASP A 1 87 ? 13.266 -6.273 6.68 1 27.48 87 ASP A C 1
ATOM 671 O O . ASP A 1 87 ? 12.852 -6.27 5.52 1 27.48 87 ASP A O 1
ATOM 675 N N . LYS A 1 88 ? 13.281 -5.055 7.148 1 31.78 88 LYS A N 1
ATOM 676 C CA . LYS A 1 88 ? 13.914 -3.82 6.688 1 31.78 88 LYS A CA 1
ATOM 677 C C . LYS A 1 88 ? 15.234 -4.113 5.984 1 31.78 88 LYS A C 1
ATOM 679 O O . LYS A 1 88 ? 16.109 -3.25 5.918 1 31.78 88 LYS A O 1
ATOM 684 N N . GLN A 1 89 ? 15.547 -5.16 5.512 1 28.75 89 GLN A N 1
ATOM 685 C CA . GLN A 1 89 ? 16.844 -5.242 4.855 1 28.75 89 GLN A CA 1
ATOM 686 C C . GLN A 1 89 ? 17.031 -4.109 3.848 1 28.75 89 GLN A C 1
ATOM 688 O O . GLN A 1 89 ? 17.969 -4.125 3.047 1 28.75 89 GLN A O 1
ATOM 693 N N . CYS A 1 90 ? 16.078 -3.178 3.715 1 26.36 90 CYS A N 1
ATOM 694 C CA . CYS A 1 90 ? 16.672 -2.182 2.832 1 26.36 90 CYS A CA 1
ATOM 695 C C . CYS A 1 90 ? 17.672 -1.312 3.588 1 26.36 90 CYS A C 1
ATOM 697 O O . CYS A 1 90 ? 18.219 -0.36 3.027 1 26.36 90 CYS A O 1
ATOM 699 N N . ALA A 1 91 ? 17.703 -1.212 4.887 1 22.38 91 ALA A N 1
ATOM 700 C CA . ALA A 1 91 ? 18.672 -0.254 5.41 1 22.38 91 ALA A CA 1
ATOM 701 C C . ALA A 1 91 ? 20.109 -0.787 5.277 1 22.38 91 ALA A C 1
ATOM 703 O O . ALA A 1 91 ? 21.062 -0.057 5.508 1 22.38 91 ALA A O 1
ATOM 704 N N . THR A 1 92 ? 20.344 -2.045 5.32 1 20.27 92 THR A N 1
ATOM 705 C CA . THR A 1 92 ? 21.688 -2.404 5.719 1 20.27 92 THR A CA 1
ATOM 706 C C . THR A 1 92 ? 22.703 -2.01 4.641 1 20.27 92 THR A C 1
ATOM 708 O O . THR A 1 92 ? 22.625 -2.498 3.51 1 20.27 92 THR A O 1
ATOM 711 N N . ILE A 1 93 ? 23.141 -0.633 4.539 1 19.92 93 ILE A N 1
ATOM 712 C CA . ILE A 1 93 ? 24.578 -0.669 4.266 1 19.92 93 ILE A CA 1
ATOM 713 C C . ILE A 1 93 ? 25.312 -1.224 5.48 1 19.92 93 ILE A C 1
ATOM 715 O O . ILE A 1 93 ? 25 -0.888 6.621 1 19.92 93 ILE A O 1
ATOM 719 N N . MET B 1 1 ? -43.812 2.812 15.625 1 25.38 1 MET B N 1
ATOM 720 C CA . MET B 1 1 ? -42.75 3.543 14.953 1 25.38 1 MET B CA 1
ATOM 721 C C . MET B 1 1 ? -41.375 2.898 15.227 1 25.38 1 MET B C 1
ATOM 723 O O . MET B 1 1 ? -40.906 2.92 16.359 1 25.38 1 MET B O 1
ATOM 727 N N . SER B 1 2 ? -41.031 1.728 14.641 1 31.47 2 SER B N 1
ATOM 728 C CA . SER B 1 2 ? -39.906 0.814 14.805 1 31.47 2 SER B CA 1
ATOM 729 C C . SER B 1 2 ? -38.594 1.491 14.445 1 31.47 2 SER B C 1
ATOM 731 O O . SER B 1 2 ? -38.469 2.053 13.352 1 31.47 2 SER B O 1
ATOM 733 N N . THR B 1 3 ? -37.875 2.094 15.398 1 27.22 3 THR B N 1
ATOM 734 C CA . THR B 1 3 ? -36.562 2.701 15.328 1 27.22 3 THR B CA 1
ATOM 735 C C . THR B 1 3 ? -35.531 1.705 14.797 1 27.22 3 THR B C 1
ATOM 737 O O . THR B 1 3 ? -35.281 0.663 15.406 1 27.22 3 THR B O 1
ATOM 740 N N . SER B 1 4 ? -35.5 1.412 13.508 1 33.19 4 SER B N 1
ATOM 741 C CA . SER B 1 4 ? -34.469 0.631 12.836 1 33.19 4 SER B CA 1
ATOM 742 C C . SER B 1 4 ? -33.062 1.103 13.234 1 33.19 4 SER B C 1
ATOM 744 O O . SER B 1 4 ? -32.719 2.262 13.016 1 33.19 4 SER B O 1
ATOM 746 N N . GLY B 1 5 ? -32.594 0.73 14.383 1 28.77 5 GLY B N 1
ATOM 747 C CA . GLY B 1 5 ? -31.219 0.946 14.797 1 28.77 5 GLY B CA 1
ATOM 748 C C . GLY B 1 5 ? -30.203 0.614 13.711 1 28.77 5 GLY B C 1
ATOM 749 O O . GLY B 1 5 ? -30.266 -0.459 13.102 1 28.77 5 GLY B O 1
ATOM 750 N N . ASN B 1 6 ? -29.859 1.521 12.82 1 29.59 6 ASN B N 1
ATOM 751 C CA . ASN B 1 6 ? -28.719 1.403 11.93 1 29.59 6 ASN B CA 1
ATOM 752 C C . ASN B 1 6 ? -27.5 0.812 12.641 1 29.59 6 ASN B C 1
ATOM 754 O O . ASN B 1 6 ? -26.906 1.46 13.5 1 29.59 6 ASN B O 1
ATOM 758 N N . SER B 1 7 ? -27.594 -0.417 13.07 1 31.55 7 SER 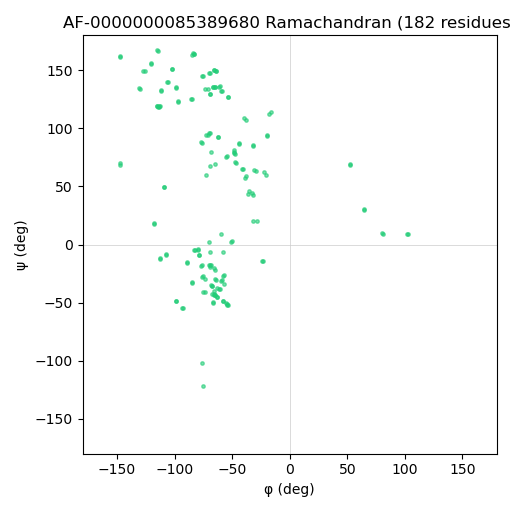B N 1
ATOM 759 C CA . SER B 1 7 ? -26.391 -1.093 13.57 1 31.55 7 SER B CA 1
ATOM 760 C C . SER B 1 7 ? -25.219 -0.907 12.625 1 31.55 7 SER B C 1
ATOM 762 O O . SER B 1 7 ? -25.25 -1.368 11.484 1 31.55 7 SER B O 1
ATOM 764 N N . VAL B 1 8 ? -24.656 0.36 12.562 1 33.69 8 VAL B N 1
ATOM 765 C CA . VAL B 1 8 ? -23.328 0.407 11.984 1 33.69 8 VAL B CA 1
ATOM 766 C C . VAL B 1 8 ? -22.516 -0.799 12.453 1 33.69 8 VAL B C 1
ATOM 768 O O . VAL B 1 8 ? -22.219 -0.933 13.648 1 33.69 8 VAL B O 1
ATOM 771 N N . VAL B 1 9 ? -22.922 -1.967 12.242 1 32.25 9 VAL B N 1
ATOM 772 C CA . VAL B 1 9 ? -22.016 -3.098 12.461 1 32.25 9 VAL B CA 1
ATOM 773 C C . VAL B 1 9 ? -20.578 -2.672 12.188 1 32.25 9 VAL B C 1
ATOM 775 O O . VAL B 1 9 ? -20.219 -2.34 11.055 1 32.25 9 VAL B O 1
ATOM 778 N N . GLY B 1 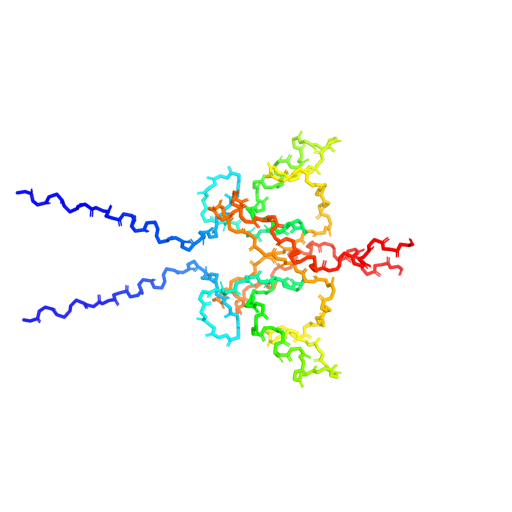10 ? -20.031 -1.744 12.953 1 35.47 10 GLY B N 1
ATOM 779 C CA . GLY B 1 10 ? -18.578 -1.638 13.008 1 35.47 10 GLY B CA 1
ATOM 780 C C . GLY B 1 10 ? -17.875 -2.98 12.922 1 35.47 10 GLY B C 1
ATOM 781 O O . GLY B 1 10 ? -17.719 -3.676 13.93 1 35.47 10 GLY B O 1
ATOM 782 N N . ASP B 1 11 ? -18.188 -3.844 12.078 1 38.38 11 ASP B N 1
ATOM 783 C CA . ASP B 1 11 ? -17.469 -5.109 12.016 1 38.38 11 ASP B CA 1
ATOM 784 C C . ASP B 1 11 ? -15.977 -4.902 12.266 1 38.38 11 ASP B C 1
ATOM 786 O O . ASP B 1 11 ? -15.422 -3.867 11.906 1 38.38 11 ASP B O 1
ATOM 790 N N . GLY B 1 12 ? -15.5 -5.273 13.367 1 42.97 12 GLY B N 1
ATOM 791 C CA . GLY B 1 12 ? -14.133 -5.344 13.875 1 42.97 12 GLY B CA 1
ATOM 792 C C . GLY B 1 12 ? -13.094 -5.441 12.781 1 42.97 12 GLY B C 1
ATOM 793 O O . GLY B 1 12 ? -11.914 -5.672 13.055 1 42.97 12 GLY B O 1
ATOM 794 N N . GLY B 1 13 ? -13.469 -5.73 11.562 1 49.56 13 GLY B N 1
ATOM 795 C CA . GLY B 1 13 ? -12.438 -5.766 10.539 1 49.56 13 GLY B CA 1
ATOM 796 C C . GLY B 1 13 ? -11.906 -4.391 10.188 1 49.56 13 GLY B C 1
ATOM 797 O O . GLY B 1 13 ? -12.664 -3.418 10.141 1 49.56 13 GLY B O 1
ATOM 798 N N . GLY B 1 14 ? -10.852 -3.965 10.773 1 61.72 14 GLY B N 1
ATOM 799 C CA . GLY B 1 14 ? -10.211 -2.711 10.406 1 61.72 14 GLY B CA 1
ATOM 800 C C . GLY B 1 14 ? -10.641 -2.207 9.039 1 61.72 14 GLY B C 1
ATOM 801 O O . GLY B 1 14 ? -10.805 -2.994 8.102 1 61.72 14 GLY B O 1
ATOM 802 N N . SER B 1 15 ? -11.391 -1.052 8.914 1 81.88 15 SER B N 1
ATOM 803 C CA . SER B 1 15 ? -11.82 -0.409 7.676 1 81.88 15 SER B CA 1
ATOM 804 C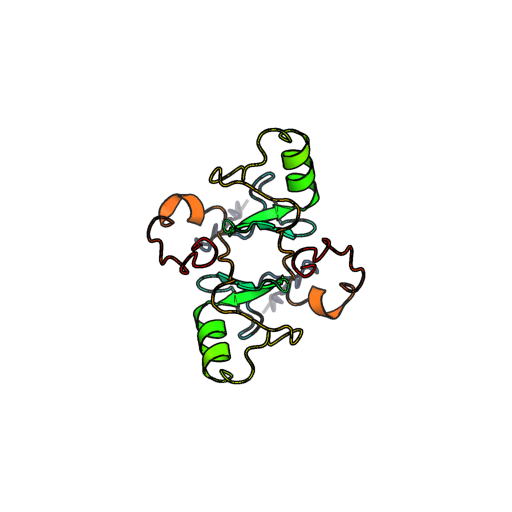 C . SER B 1 15 ? -10.641 0.242 6.957 1 81.88 15 SER B C 1
ATOM 806 O O . SER B 1 15 ? -9.695 0.7 7.594 1 81.88 15 SER B O 1
ATOM 808 N N . PHE B 1 16 ? -10.539 0.02 5.637 1 91.62 16 PHE B N 1
ATOM 809 C CA . PHE B 1 16 ? -9.562 0.716 4.805 1 91.62 16 PHE B CA 1
ATOM 810 C C . PHE B 1 16 ? -10.023 2.141 4.516 1 91.62 16 PHE B C 1
ATOM 812 O O . PHE B 1 16 ? -10.773 2.375 3.564 1 91.62 16 PHE B O 1
ATOM 819 N N . GLU B 1 17 ? -9.641 3.018 5.434 1 94.5 17 GLU B N 1
ATOM 820 C CA . GLU B 1 17 ? -9.977 4.434 5.32 1 94.5 17 GLU B CA 1
ATOM 821 C C . GLU B 1 17 ? -8.719 5.297 5.285 1 94.5 17 GLU B C 1
ATOM 823 O O . GLU B 1 17 ? -7.656 4.875 5.746 1 94.5 17 GLU B O 1
ATOM 828 N N . CYS B 1 18 ? -8.867 6.504 4.672 1 96.25 18 CYS B N 1
ATOM 829 C CA . CYS B 1 18 ? -7.805 7.5 4.766 1 96.25 18 CYS B CA 1
ATOM 830 C C . CYS B 1 18 ? -7.555 7.891 6.215 1 96.25 18 CYS B C 1
ATOM 832 O O . CYS B 1 18 ? -8.5 8.18 6.957 1 96.25 18 CYS B O 1
ATOM 834 N N . ASN B 1 19 ? -6.34 7.988 6.613 1 97.12 19 ASN B N 1
ATOM 835 C CA . ASN B 1 19 ? -5.996 8.297 7.996 1 97.12 19 ASN B CA 1
ATOM 836 C C . ASN B 1 19 ? -6.031 9.797 8.266 1 97.12 19 ASN B C 1
ATOM 838 O O . ASN B 1 19 ? -5.84 10.234 9.398 1 97.12 19 ASN B O 1
ATOM 842 N N . ILE B 1 20 ? -6.262 10.625 7.254 1 97.62 20 ILE B N 1
ATOM 843 C CA . ILE B 1 20 ? -6.344 12.07 7.441 1 97.62 20 ILE B CA 1
ATOM 844 C C . ILE B 1 20 ? -7.809 12.492 7.52 1 97.62 20 ILE B C 1
ATOM 846 O O . ILE B 1 20 ? -8.211 13.203 8.445 1 97.62 20 ILE B O 1
ATOM 850 N N . ASN B 1 21 ? -8.648 12.047 6.586 1 96.75 21 ASN B N 1
ATOM 851 C CA . ASN B 1 21 ? -10.016 12.555 6.547 1 96.75 21 ASN B CA 1
ATOM 852 C C . ASN B 1 21 ? -11.016 11.508 7.023 1 96.75 21 ASN B C 1
ATOM 854 O O . ASN B 1 21 ? -12.211 11.789 7.125 1 96.75 21 ASN B O 1
ATOM 858 N N . SER B 1 22 ? -10.539 10.25 7.234 1 94.69 22 SER B N 1
ATOM 859 C CA . SER B 1 22 ? -11.32 9.141 7.766 1 94.69 22 SER B CA 1
ATOM 860 C C . SER B 1 22 ? -12.445 8.75 6.812 1 94.69 22 SER B C 1
ATOM 862 O O . SER B 1 22 ? -13.508 8.297 7.25 1 94.69 22 SER B O 1
ATOM 864 N N . GLU B 1 23 ? -12.211 8.953 5.52 1 95.44 23 GLU B N 1
ATOM 865 C CA . GLU B 1 23 ? -13.148 8.547 4.477 1 95.44 23 GLU B CA 1
ATOM 866 C C . GLU B 1 23 ? -12.547 7.461 3.59 1 95.44 23 GLU B C 1
ATOM 868 O O . GLU B 1 23 ? -11.375 7.113 3.729 1 95.44 23 GLU B O 1
ATOM 873 N N . LEU B 1 24 ? -13.477 6.809 2.74 1 92.69 24 LEU B N 1
ATOM 874 C CA . LEU B 1 24 ? -12.953 5.961 1.676 1 92.69 24 LEU B CA 1
ATOM 875 C C . LEU B 1 24 ? -11.953 6.727 0.817 1 92.69 24 LEU B C 1
ATOM 877 O O . LEU B 1 24 ? -12.258 7.82 0.328 1 92.69 24 LEU B O 1
ATOM 881 N N . PRO B 1 25 ? -10.82 6.188 0.65 1 95.06 25 PRO B N 1
ATOM 882 C CA . PRO B 1 25 ? -9.758 6.984 0.034 1 95.06 25 PRO B CA 1
ATOM 883 C C . PRO B 1 25 ? -10.016 7.273 -1.442 1 95.06 25 PRO B C 1
ATOM 885 O O . PRO B 1 25 ? -10.367 6.367 -2.201 1 95.06 25 PRO B O 1
ATOM 888 N N . HIS B 1 26 ? -9.906 8.539 -1.763 1 95.38 26 HIS B N 1
ATOM 889 C CA . HIS B 1 26 ? -9.844 8.953 -3.16 1 95.38 26 HIS B CA 1
ATOM 890 C C . HIS B 1 26 ? -8.414 8.891 -3.688 1 95.38 26 HIS B C 1
ATOM 892 O O . HIS B 1 26 ? -7.5 9.469 -3.092 1 95.38 26 HIS B O 1
ATOM 898 N N . GLU B 1 27 ? -8.203 8.133 -4.824 1 96.12 27 GLU B N 1
ATOM 899 C CA . GLU B 1 27 ? -6.852 7.926 -5.332 1 96.12 27 GLU B CA 1
ATOM 900 C C . GLU B 1 27 ? -5.926 7.406 -4.234 1 96.12 27 GLU B C 1
ATOM 902 O O . GLU B 1 27 ? -4.98 8.094 -3.838 1 96.12 27 GLU B O 1
ATOM 907 N N . PRO B 1 28 ? -6.137 6.297 -3.854 1 97.5 28 PRO B N 1
ATOM 908 C CA . PRO B 1 28 ? -5.539 5.746 -2.635 1 97.5 28 PRO B CA 1
ATOM 909 C C . PRO B 1 28 ? -4.023 5.57 -2.748 1 97.5 28 PRO B C 1
ATOM 911 O O . PRO B 1 28 ? -3.527 5.125 -3.785 1 97.5 28 PRO B O 1
ATOM 914 N N . ILE B 1 29 ? -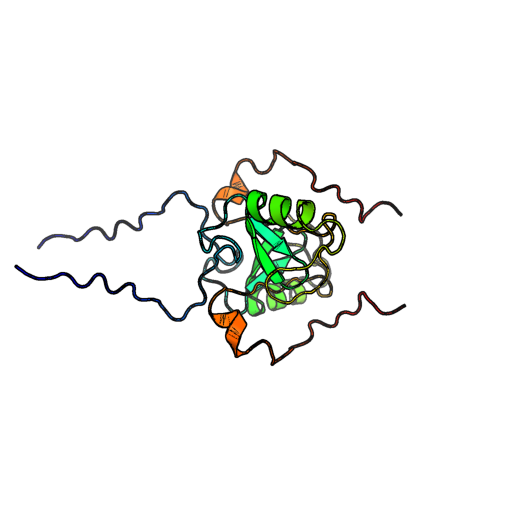3.318 5.988 -1.67 1 98.25 29 ILE B N 1
ATOM 915 C CA . ILE B 1 29 ? -1.865 5.926 -1.559 1 98.25 29 ILE B CA 1
ATOM 916 C C . ILE B 1 29 ? -1.476 5.273 -0.234 1 98.25 29 ILE B C 1
ATOM 918 O O . ILE B 1 29 ? -2.037 5.602 0.814 1 98.25 29 ILE B O 1
ATOM 922 N N . VAL B 1 30 ? -0.525 4.359 -0.365 1 98.31 30 VAL B N 1
ATOM 923 C CA . VAL B 1 30 ? 0.042 3.748 0.833 1 98.31 30 VAL B CA 1
ATOM 924 C C . VAL B 1 30 ? 1.489 4.199 1.008 1 98.31 30 VAL B C 1
ATOM 926 O O . VAL B 1 30 ? 2.258 4.23 0.044 1 98.31 30 VAL B O 1
ATOM 929 N N . THR B 1 31 ? 1.835 4.605 2.172 1 98.25 31 THR B N 1
ATOM 930 C CA . THR B 1 31 ? 3.217 4.934 2.504 1 98.25 31 THR B CA 1
ATOM 931 C C . THR B 1 31 ? 4.004 3.676 2.861 1 98.25 31 THR B C 1
ATOM 933 O O . THR B 1 31 ? 3.414 2.633 3.158 1 98.25 31 THR B O 1
ATOM 936 N N . LEU B 1 32 ? 5.293 3.842 2.844 1 97.94 32 LEU B N 1
ATOM 937 C CA . LEU B 1 32 ? 6.117 2.672 3.137 1 97.94 32 LEU B CA 1
ATOM 938 C C . LEU B 1 32 ? 5.973 2.258 4.598 1 97.94 32 LEU B C 1
ATOM 940 O O . LEU B 1 32 ? 6.246 1.108 4.949 1 97.94 32 LEU B O 1
ATOM 944 N N . CYS B 1 33 ? 5.465 3.168 5.406 1 97.31 33 CYS B N 1
ATOM 945 C CA . CYS B 1 33 ? 5.215 2.807 6.797 1 97.31 33 CYS B CA 1
ATOM 946 C C . CYS B 1 33 ? 3.924 2.01 6.93 1 97.31 33 CYS B C 1
ATOM 948 O O . CYS B 1 33 ? 3.592 1.534 8.016 1 97.31 33 CYS B O 1
ATOM 950 N N . GLY B 1 34 ? 3.125 1.919 5.852 1 97.88 34 GLY B N 1
ATOM 951 C CA . GLY B 1 34 ? 1.997 1.002 5.832 1 97.88 34 GLY B CA 1
ATOM 952 C C . GL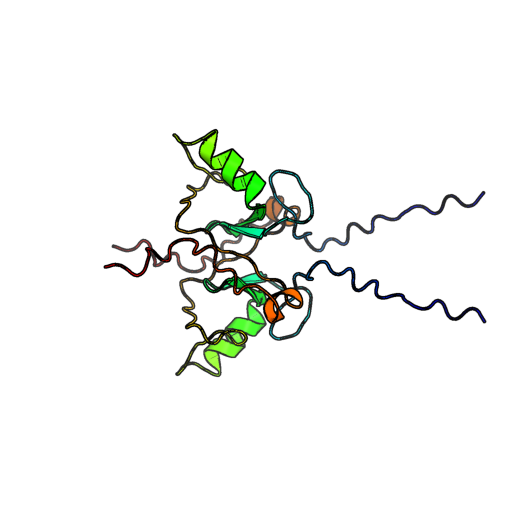Y B 1 34 ? 0.664 1.69 6.059 1 97.88 34 GLY B C 1
ATOM 953 O O . GLY B 1 34 ? -0.373 1.03 6.156 1 97.88 34 GLY B O 1
ATOM 954 N N . HIS B 1 35 ? 0.64 2.973 6.055 1 98.06 35 HIS B N 1
ATOM 955 C CA . HIS B 1 35 ? -0.612 3.674 6.32 1 98.06 35 HIS B CA 1
ATOM 956 C C . HIS B 1 35 ? -1.231 4.199 5.027 1 98.06 35 HIS B C 1
ATOM 958 O O . HIS B 1 35 ? -0.514 4.613 4.113 1 98.06 35 HIS B O 1
ATOM 964 N N . LEU B 1 36 ? -2.551 4.281 5.082 1 97.75 36 LEU B N 1
ATOM 965 C CA . LEU B 1 36 ? -3.342 4.551 3.885 1 97.75 36 LEU B CA 1
ATOM 966 C C . LEU B 1 36 ? -3.877 5.977 3.895 1 97.75 36 LEU B C 1
ATOM 968 O O . LEU B 1 36 ? -4.359 6.457 4.926 1 97.75 36 LEU B O 1
ATOM 972 N N . PHE B 1 37 ? -3.848 6.637 2.648 1 97.44 37 PHE B N 1
ATOM 973 C CA . PHE B 1 37 ? -4.305 8.016 2.502 1 97.44 37 PHE B CA 1
ATOM 974 C C . PHE B 1 37 ? -4.93 8.234 1.128 1 97.44 37 PHE B C 1
ATOM 976 O O . PHE B 1 37 ? -4.672 7.469 0.195 1 97.44 37 PHE B O 1
ATOM 983 N N . CYS B 1 38 ? -5.723 9.297 1.003 1 97.69 38 CYS B N 1
ATOM 984 C CA . CYS B 1 38 ? -5.953 9.891 -0.31 1 97.69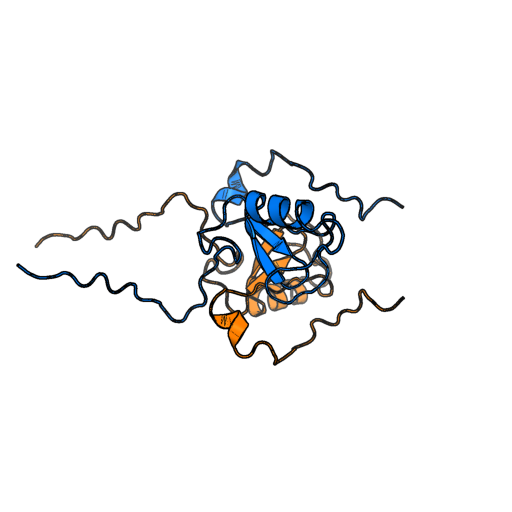 38 CYS B CA 1
ATOM 985 C C . CYS B 1 38 ? -4.688 10.562 -0.834 1 97.69 38 CYS B C 1
ATOM 987 O O . CYS B 1 38 ? -3.967 11.211 -0.077 1 97.69 38 CYS B O 1
ATOM 989 N N . TRP B 1 39 ? -4.574 10.516 -2.08 1 98.44 39 TRP B N 1
ATOM 990 C CA . TRP B 1 39 ? -3.49 11.312 -2.637 1 98.44 39 TRP B CA 1
ATOM 991 C C . TRP B 1 39 ? -3.713 12.797 -2.357 1 98.44 39 TRP B C 1
ATOM 993 O O . TRP B 1 39 ? -2.812 13.484 -1.875 1 98.44 39 TRP B O 1
ATOM 1003 N N . PRO B 1 40 ? -4.887 13.344 -2.539 1 98.75 40 PRO B N 1
ATOM 1004 C CA . PRO B 1 40 ? -5.055 14.773 -2.277 1 98.75 40 PRO B CA 1
ATOM 1005 C C . PRO B 1 40 ? -4.77 15.141 -0.823 1 98.75 40 PRO B C 1
ATOM 1007 O O . PRO B 1 40 ? -4.168 16.188 -0.554 1 98.75 40 PRO B O 1
ATOM 1010 N N . CYS B 1 41 ? -5.141 14.344 0.104 1 98.69 41 CYS B N 1
ATOM 1011 C CA . CYS B 1 41 ? -4.891 14.609 1.518 1 98.69 41 CYS B CA 1
ATOM 1012 C C . CYS B 1 41 ? -3.4 14.562 1.825 1 98.69 41 CYS B C 1
ATOM 1014 O O . CYS B 1 41 ? -2.867 15.461 2.473 1 98.69 41 CYS B O 1
ATOM 1016 N N . LEU B 1 42 ? -2.77 13.516 1.385 1 98.56 42 LEU B N 1
ATOM 1017 C CA . LEU B 1 42 ? -1.352 13.328 1.679 1 98.56 42 LEU B CA 1
ATOM 1018 C C . LEU B 1 42 ? -0.513 14.414 1.01 1 98.56 42 LEU B C 1
ATOM 1020 O O . LEU B 1 42 ? 0.43 14.93 1.61 1 98.56 42 LEU B O 1
ATOM 1024 N N . TYR B 1 43 ? -0.847 14.672 -0.19 1 98.69 43 TYR B N 1
ATOM 1025 C CA . TYR B 1 43 ? -0.145 15.734 -0.91 1 98.69 43 TYR B CA 1
ATOM 1026 C C . TYR B 1 43 ? -0.191 17.047 -0.135 1 98.69 43 TYR B C 1
ATOM 1028 O O . TYR B 1 43 ? 0.842 17.688 0.077 1 98.69 43 TYR B O 1
ATOM 1036 N N . LYS B 1 44 ? -1.394 17.406 0.249 1 98.69 44 LYS B N 1
ATOM 1037 C CA . LYS B 1 44 ? -1.563 18.625 1.037 1 98.69 44 LYS B CA 1
ATOM 1038 C C . LYS B 1 44 ? -0.75 18.562 2.326 1 98.69 44 LYS B C 1
ATOM 1040 O O . LYS B 1 44 ? -0.045 19.516 2.668 1 98.69 44 LYS B O 1
ATOM 1045 N N . TRP B 1 45 ? -0.856 17.5 3.037 1 98.44 45 TRP B N 1
ATOM 1046 C CA . TRP B 1 45 ? -0.131 17.312 4.289 1 98.44 45 TRP B CA 1
ATOM 1047 C C . TRP B 1 45 ? 1.367 17.5 4.086 1 98.44 45 TRP B C 1
ATOM 1049 O O . TRP B 1 45 ? 2.01 18.25 4.824 1 98.44 45 TRP B O 1
ATOM 1059 N N . LEU B 1 46 ? 1.98 16.812 3.109 1 98 46 LEU B N 1
ATOM 1060 C CA . LEU B 1 46 ? 3.42 16.844 2.877 1 98 46 LEU B CA 1
ATOM 1061 C C . LEU B 1 46 ? 3.871 18.25 2.469 1 98 46 LEU B C 1
ATOM 1063 O O . LEU B 1 46 ? 4.984 18.672 2.799 1 98 46 LEU B O 1
ATOM 1067 N N . HIS B 1 47 ? 2.984 18.969 1.814 1 97.88 47 HIS B N 1
ATOM 1068 C CA . HIS B 1 47 ? 3.377 20.281 1.328 1 97.88 47 HIS B CA 1
ATOM 1069 C C . HIS B 1 47 ? 3.203 21.344 2.41 1 97.88 47 HIS B C 1
ATOM 1071 O O . HIS B 1 47 ? 3.971 22.312 2.469 1 97.88 47 HIS B O 1
ATOM 1077 N N . ILE B 1 48 ? 2.205 21.188 3.256 1 97.62 48 ILE B N 1
ATOM 1078 C CA . ILE B 1 48 ? 2.072 22.062 4.418 1 97.62 48 ILE B CA 1
ATOM 1079 C C . ILE B 1 48 ? 3.223 21.797 5.387 1 97.62 48 ILE B C 1
ATOM 1081 O O . ILE B 1 48 ? 3.762 22.734 5.98 1 97.62 48 ILE B O 1
ATOM 1085 N N . HIS B 1 49 ? 3.684 20.547 5.523 1 97.38 49 HIS B N 1
ATOM 1086 C CA . HIS B 1 49 ? 4.746 20.156 6.438 1 97.38 49 HIS B CA 1
ATOM 1087 C C . HIS B 1 49 ? 6.02 19.797 5.684 1 97.38 49 HIS B C 1
ATOM 1089 O O . HIS B 1 49 ? 6.641 18.766 5.953 1 97.38 49 HIS B O 1
ATOM 1095 N N . SER B 1 50 ? 6.508 20.594 4.762 1 96.81 50 SER B N 1
ATOM 1096 C CA . SER B 1 50 ? 7.602 20.297 3.836 1 96.81 50 SER B CA 1
ATOM 1097 C C . SER B 1 50 ? 8.938 20.219 4.566 1 96.81 50 SER B C 1
ATOM 1099 O O . SER B 1 50 ? 9.852 19.531 4.109 1 96.81 50 SER B O 1
ATOM 1101 N N . HIS B 1 51 ? 9.047 20.734 5.742 1 97.06 51 HIS B N 1
ATOM 1102 C CA . HIS B 1 51 ? 10.297 20.703 6.492 1 97.06 51 HIS B CA 1
ATOM 1103 C C . HIS B 1 51 ? 10.391 19.438 7.344 1 97.06 51 HIS B C 1
ATOM 1105 O O . HIS B 1 51 ? 11.469 19.109 7.848 1 97.06 51 HIS B O 1
ATOM 1111 N N . SER B 1 52 ? 9.297 18.781 7.531 1 97.5 52 SER B N 1
ATOM 1112 C CA . SER B 1 52 ? 9.227 17.516 8.266 1 97.5 52 SER B CA 1
ATOM 1113 C C . SER B 1 52 ? 8.133 16.609 7.703 1 97.5 52 SER B C 1
ATOM 1115 O O . SER B 1 52 ? 7.078 16.453 8.312 1 97.5 52 SER B O 1
ATOM 1117 N N . PRO B 1 53 ? 8.375 16.109 6.504 1 98.06 53 PRO B N 1
ATOM 1118 C CA . PRO B 1 53 ? 7.375 15.242 5.883 1 98.06 53 PRO B CA 1
ATOM 1119 C C . PRO B 1 53 ? 7.258 13.891 6.578 1 98.06 53 PRO B C 1
ATOM 1121 O O . PRO B 1 53 ? 8.07 12.992 6.332 1 98.06 53 PRO B O 1
ATOM 1124 N N . GLU B 1 54 ? 6.305 13.781 7.48 1 98.44 54 GLU B N 1
ATOM 1125 C CA . GLU B 1 54 ? 6.121 12.57 8.281 1 98.44 54 GLU B CA 1
ATOM 1126 C C . GLU B 1 54 ? 4.691 12.047 8.172 1 98.44 54 GLU B C 1
ATOM 1128 O O . GLU B 1 54 ? 3.764 12.82 7.91 1 98.44 54 GLU B O 1
ATOM 1133 N N . CYS B 1 55 ? 4.586 10.789 8.289 1 97.94 55 CYS B N 1
ATOM 1134 C CA . CYS B 1 55 ? 3.266 10.18 8.391 1 97.94 55 CYS B CA 1
ATOM 1135 C C . CYS B 1 55 ? 2.51 10.719 9.602 1 97.94 55 CYS B C 1
ATOM 1137 O O . CYS B 1 55 ? 3.027 10.695 10.719 1 97.94 55 CYS B O 1
ATOM 1139 N N . LEU B 1 56 ? 1.349 11.07 9.336 1 96.25 56 LEU B N 1
ATOM 1140 C CA . LEU B 1 56 ? 0.531 11.672 10.383 1 96.25 56 LEU B CA 1
ATOM 1141 C C . LEU B 1 56 ? 0.237 10.656 11.484 1 96.25 56 LEU B C 1
ATOM 1143 O O . LEU B 1 56 ? -0.073 11.039 12.617 1 96.25 56 LEU B O 1
ATOM 1147 N N . VAL B 1 57 ? 0.352 9.469 11.188 1 96.62 57 VAL B N 1
ATOM 1148 C CA . VAL B 1 57 ? -0.087 8.43 12.109 1 96.62 57 VAL B CA 1
ATOM 1149 C C . VAL B 1 57 ? 1.085 7.977 12.977 1 96.62 57 VAL B C 1
ATOM 1151 O O . VAL B 1 57 ? 0.999 8.008 14.203 1 96.62 57 VAL B O 1
ATOM 1154 N N . CYS B 1 58 ? 2.213 7.562 12.398 1 96.5 58 CYS B N 1
ATOM 1155 C CA . CYS B 1 58 ? 3.268 6.895 13.148 1 96.5 58 CYS B CA 1
ATOM 1156 C C . CYS B 1 58 ? 4.523 7.754 13.219 1 96.5 58 CYS B C 1
ATOM 1158 O O . CYS B 1 58 ? 5.504 7.383 13.859 1 96.5 58 CYS B O 1
ATOM 1160 N N . LYS B 1 59 ? 4.617 8.828 12.438 1 97.75 59 LYS B N 1
ATOM 1161 C CA . LYS B 1 59 ? 5.676 9.836 12.438 1 97.75 59 LYS B CA 1
ATOM 1162 C C . LYS B 1 59 ? 6.898 9.344 11.672 1 97.75 59 LYS B C 1
ATOM 1164 O O . LYS B 1 59 ? 7.949 9.992 11.688 1 97.75 59 LYS B O 1
ATOM 1169 N N . ALA B 1 60 ? 6.785 8.266 10.992 1 97.69 60 ALA B N 1
ATOM 1170 C CA . ALA B 1 60 ? 7.855 7.867 10.078 1 97.69 60 ALA B CA 1
ATOM 1171 C C . ALA B 1 60 ? 8.008 8.875 8.945 1 97.69 60 ALA B C 1
ATOM 1173 O O . ALA B 1 60 ? 7.031 9.477 8.5 1 97.69 60 ALA B O 1
ATOM 1174 N N . VAL B 1 61 ? 9.188 9.031 8.438 1 98.25 61 VAL B N 1
ATOM 1175 C CA . VAL B 1 61 ? 9.453 9.93 7.316 1 98.25 61 VAL B CA 1
ATOM 1176 C C . VAL B 1 61 ? 8.734 9.422 6.066 1 98.25 61 VAL B C 1
ATOM 1178 O O . VAL B 1 61 ? 8.734 8.227 5.785 1 98.25 61 VAL B O 1
ATOM 1181 N N . VAL B 1 62 ? 8.133 10.391 5.414 1 98.5 62 VAL B N 1
ATOM 1182 C CA . VAL B 1 62 ? 7.441 10.062 4.172 1 98.5 62 VAL B CA 1
ATOM 1183 C C . VAL B 1 62 ? 8.156 10.719 2.994 1 98.5 62 VAL B C 1
ATOM 1185 O O . VAL B 1 62 ? 8.289 11.945 2.945 1 98.5 62 VAL B O 1
ATOM 1188 N N . GLU B 1 63 ? 8.633 9.875 2.113 1 97.19 63 GLU B N 1
ATOM 1189 C CA . GLU B 1 63 ? 9.219 10.359 0.869 1 97.19 63 GLU B CA 1
ATOM 1190 C C . GLU B 1 63 ? 8.211 10.32 -0.272 1 97.19 63 GLU B C 1
ATOM 1192 O O . GLU B 1 63 ? 7.688 9.258 -0.616 1 97.19 63 GLU B O 1
ATOM 1197 N N . GLU B 1 64 ? 7.988 11.445 -0.884 1 96.38 64 GLU B N 1
ATOM 1198 C CA . GLU B 1 64 ? 6.984 11.562 -1.94 1 96.38 64 GLU B CA 1
ATOM 1199 C C . GLU B 1 64 ? 7.301 10.617 -3.102 1 96.38 64 GLU B C 1
ATOM 1201 O O . GLU B 1 64 ? 6.391 10.086 -3.738 1 96.38 64 GLU B O 1
ATOM 1206 N N . GLY B 1 65 ? 8.531 10.352 -3.352 1 96 65 GLY B N 1
ATOM 1207 C CA . GLY B 1 65 ? 8.945 9.5 -4.457 1 96 65 GLY B CA 1
ATOM 1208 C C . GLY B 1 65 ? 8.797 8.016 -4.156 1 96 65 GLY B C 1
ATOM 1209 O O . GLY B 1 65 ? 9.016 7.18 -5.035 1 96 65 GLY B O 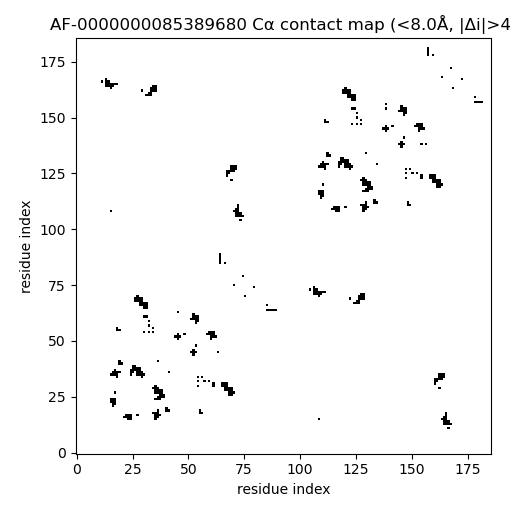1
ATOM 1210 N N . LYS B 1 66 ? 8.406 7.637 -2.936 1 97.25 66 LYS B N 1
ATOM 1211 C CA . LYS B 1 66 ? 8.328 6.23 -2.543 1 97.25 66 LYS B CA 1
ATOM 1212 C C . LYS B 1 66 ? 6.898 5.836 -2.193 1 97.25 66 LYS B C 1
ATOM 1214 O O . LYS B 1 66 ? 6.672 4.809 -1.553 1 97.25 66 LYS B O 1
ATOM 1219 N N . LEU B 1 67 ? 6.004 6.613 -2.621 1 98.56 67 LEU B N 1
ATOM 1220 C CA . LEU B 1 67 ? 4.594 6.324 -2.379 1 98.56 67 LEU B CA 1
ATOM 1221 C C . LEU B 1 67 ? 4.102 5.211 -3.295 1 98.56 67 LEU B C 1
ATOM 1223 O O . LEU B 1 67 ? 4.5 5.133 -4.457 1 98.56 67 LEU B O 1
ATOM 1227 N N . VAL B 1 68 ? 3.166 4.402 -2.701 1 98.38 68 VAL B N 1
ATOM 1228 C CA . VAL B 1 68 ? 2.645 3.271 -3.461 1 98.38 68 VAL B CA 1
ATOM 1229 C C . VAL B 1 68 ? 1.152 3.469 -3.723 1 98.38 68 VAL B C 1
ATOM 1231 O O . VAL B 1 68 ? 0.359 3.559 -2.783 1 98.38 68 VAL B O 1
ATOM 1234 N N . PRO B 1 69 ? 0.803 3.527 -5.016 1 97.94 69 PRO B N 1
ATOM 1235 C CA . PRO B 1 69 ? -0.637 3.521 -5.277 1 97.94 69 PRO B CA 1
ATOM 1236 C C . PRO B 1 69 ? -1.304 2.205 -4.887 1 97.94 69 PRO B C 1
ATOM 1238 O O . PRO B 1 69 ? -0.648 1.16 -4.859 1 97.94 69 PRO B O 1
ATOM 1241 N N . LEU B 1 70 ? -2.508 2.295 -4.531 1 97.06 70 LEU B N 1
ATOM 1242 C CA . LEU B 1 70 ? -3.27 1.088 -4.23 1 97.06 70 LEU B CA 1
ATOM 1243 C C . LEU B 1 70 ? -4.391 0.886 -5.242 1 97.06 70 LEU B C 1
ATOM 1245 O O . LEU B 1 70 ? -5.32 1.692 -5.312 1 97.06 70 LEU B O 1
ATOM 1249 N N . TYR B 1 71 ? -4.305 -0.203 -5.918 1 94.69 71 TYR B N 1
ATOM 1250 C CA . TYR B 1 71 ? -5.316 -0.489 -6.93 1 94.69 71 TYR B CA 1
ATOM 1251 C C . TYR B 1 71 ? -6.379 -1.436 -6.387 1 94.69 71 TYR B C 1
ATOM 1253 O O . TYR B 1 71 ? -6.059 -2.4 -5.684 1 94.69 71 TYR B O 1
ATOM 1261 N N . SER B 1 72 ? -7.559 -1.128 -6.641 1 88.31 72 SER B N 1
ATOM 1262 C CA . SER B 1 72 ? -8.656 -2.02 -6.289 1 88.31 72 SER B CA 1
ATOM 1263 C C . SER B 1 72 ? -8.867 -3.088 -7.355 1 88.31 72 SER B C 1
ATOM 1265 O O . SER B 1 72 ? -8.336 -2.98 -8.461 1 88.31 72 SER B O 1
ATOM 1267 N N . ARG B 1 73 ? -9.594 -4.18 -7.117 1 82.94 73 ARG B N 1
ATOM 1268 C CA . ARG B 1 73 ? -9.82 -5.281 -8.047 1 82.94 73 ARG B CA 1
ATOM 1269 C C . ARG B 1 73 ? -10.672 -4.836 -9.234 1 82.94 73 ARG B C 1
ATOM 1271 O O . ARG B 1 73 ? -10.461 -5.297 -10.359 1 82.94 73 ARG B O 1
ATOM 1278 N N . ASP B 1 74 ? -11.641 -4.121 -9.102 1 71.38 74 ASP B N 1
ATOM 1279 C CA . ASP B 1 74 ? -12.523 -3.725 -10.203 1 71.38 74 ASP B CA 1
ATOM 1280 C C . ASP B 1 74 ? -11.859 -2.668 -11.078 1 71.38 74 ASP B C 1
ATOM 1282 O O . ASP B 1 74 ? -12.109 -2.615 -12.289 1 71.38 74 ASP B O 1
ATOM 1286 N N . LYS B 1 75 ? -11.203 -1.751 -10.469 1 56.5 75 LYS B N 1
ATOM 1287 C CA . LYS B 1 75 ? -10.664 -0.657 -11.273 1 56.5 75 LYS B CA 1
ATOM 1288 C C . LYS B 1 75 ? -9.43 -1.103 -12.055 1 56.5 75 LYS B C 1
ATOM 1290 O O . LYS B 1 75 ? -9.086 -0.503 -13.078 1 56.5 75 LYS B O 1
ATOM 1295 N N . ASP B 1 76 ? -8.695 -2.094 -11.578 1 49.88 76 ASP B N 1
ATOM 1296 C CA . ASP B 1 76 ? -7.426 -2.398 -12.227 1 49.88 76 ASP B CA 1
ATOM 1297 C C . ASP B 1 76 ? -7.629 -2.721 -13.711 1 49.88 76 ASP B C 1
ATOM 1299 O O . ASP B 1 76 ? -6.672 -2.723 -14.484 1 49.88 76 ASP B O 1
ATOM 1303 N N . ARG B 1 77 ? -8.891 -3.25 -14.047 1 45.88 77 ARG B N 1
ATOM 1304 C CA . ARG B 1 77 ? -9.016 -3.586 -15.461 1 45.88 77 ARG B CA 1
ATOM 1305 C C . ARG B 1 77 ? -8.961 -2.334 -16.328 1 45.88 77 ARG B C 1
ATOM 1307 O O . ARG B 1 77 ? -8.773 -2.42 -17.547 1 45.88 77 ARG B O 1
ATOM 1314 N N . VAL B 1 78 ? -9.625 -1.316 -15.797 1 38.38 78 VAL B N 1
ATOM 1315 C CA . VAL B 1 78 ? -9.766 -0.212 -16.734 1 38.38 78 VAL B CA 1
ATOM 1316 C C . VAL B 1 78 ? -8.43 0.528 -16.859 1 38.38 78 VAL B C 1
ATOM 1318 O O . VAL B 1 78 ? -7.832 0.565 -17.938 1 38.38 78 VAL B O 1
ATOM 1321 N N . ASP B 1 79 ? -8.625 1.919 -16.484 1 38.75 79 ASP B N 1
ATOM 1322 C CA . ASP B 1 79 ? -7.93 3.131 -16.906 1 38.75 79 ASP B CA 1
ATOM 1323 C C . ASP B 1 79 ? -6.5 3.156 -16.359 1 38.75 79 ASP B C 1
ATOM 1325 O O . ASP B 1 79 ? -5.812 4.172 -16.453 1 38.75 79 ASP B O 1
ATOM 1329 N N . HIS B 1 80 ? -6.121 2.258 -15.555 1 39.41 80 HIS B N 1
ATOM 1330 C CA . HIS B 1 80 ? -4.977 2.85 -14.875 1 39.41 80 HIS B CA 1
ATOM 1331 C C . HIS B 1 80 ? -3.879 3.223 -15.859 1 39.41 80 HIS B C 1
ATOM 1333 O O . HIS B 1 80 ? -2.725 3.41 -15.469 1 39.41 80 HIS B O 1
ATOM 1339 N N . LEU B 1 81 ? -4.215 3.121 -17.016 1 34.28 81 LEU B N 1
ATOM 1340 C CA . LEU B 1 81 ? -3.197 3.598 -17.953 1 34.28 81 LEU B CA 1
ATOM 1341 C C . LEU B 1 81 ? -2.84 5.051 -17.656 1 34.28 81 LEU B C 1
ATOM 1343 O O . LEU B 1 81 ? -1.991 5.633 -18.344 1 34.28 81 LEU B O 1
ATOM 1347 N N . GLU B 1 82 ? -3.799 5.801 -17.219 1 32.16 82 GLU B N 1
ATOM 1348 C CA . GLU B 1 82 ? -3.254 7.152 -17.125 1 32.16 82 GLU B CA 1
ATOM 1349 C C . GLU B 1 82 ? -2.15 7.227 -16.078 1 32.16 82 GLU B C 1
ATOM 1351 O O . GLU B 1 82 ? -2.418 7.09 -14.883 1 32.16 82 GLU B O 1
ATOM 1356 N N . GLY B 1 83 ? -1.153 6.691 -16.312 1 32.25 83 GLY B N 1
ATOM 1357 C CA . GLY B 1 83 ? 0.137 6.727 -15.648 1 32.25 83 GLY B CA 1
ATOM 1358 C C . GLY B 1 83 ? 0.435 8.07 -15.008 1 32.25 83 GLY B C 1
ATOM 1359 O O . GLY B 1 83 ? 0.977 8.969 -15.648 1 32.25 83 GLY B O 1
ATOM 1360 N N . LYS B 1 84 ? -0.333 8.867 -14.32 1 31.34 84 LYS B N 1
ATOM 1361 C CA . LYS B 1 84 ? 0.561 9.766 -13.594 1 31.34 84 LYS B CA 1
ATOM 1362 C C . LYS B 1 84 ? 1.67 8.984 -12.891 1 31.34 84 LYS B C 1
ATOM 1364 O O . LYS B 1 84 ? 1.399 8.172 -12.008 1 31.34 84 LYS B O 1
ATOM 1369 N N . ALA B 1 85 ? 2.74 8.602 -13.617 1 30.09 85 ALA B N 1
ATOM 1370 C CA . ALA B 1 85 ? 4.086 8.211 -13.211 1 30.09 85 ALA B CA 1
ATOM 1371 C C . ALA B 1 85 ? 4.414 8.719 -11.812 1 30.09 85 ALA B C 1
ATOM 1373 O O . ALA B 1 85 ? 4.559 9.93 -11.609 1 30.09 85 ALA B O 1
ATOM 1374 N N . PHE B 1 86 ? 3.811 8.438 -10.812 1 30.48 86 PHE B N 1
ATOM 1375 C CA . PHE B 1 86 ? 4.738 8.57 -9.695 1 30.48 86 PHE B CA 1
ATOM 1376 C C . PHE B 1 86 ? 6.16 8.227 -10.133 1 30.48 86 PHE B C 1
ATOM 1378 O O . PHE B 1 86 ? 6.41 7.145 -10.664 1 30.48 86 PHE B O 1
ATOM 1385 N N . ASP B 1 87 ? 6.961 9.094 -10.688 1 27.69 87 ASP B N 1
ATOM 1386 C CA . ASP B 1 87 ? 8.344 8.922 -11.125 1 27.69 87 ASP B CA 1
ATOM 1387 C C . ASP B 1 87 ? 8.992 7.723 -10.438 1 27.69 87 ASP B C 1
ATOM 1389 O O . ASP B 1 87 ? 8.992 7.633 -9.203 1 27.69 87 ASP B O 1
ATOM 1393 N N . LYS B 1 88 ? 9.023 6.5 -10.945 1 31.92 88 LYS B N 1
ATOM 1394 C CA . LYS B 1 88 ? 9.969 5.398 -10.812 1 31.92 88 LYS B CA 1
ATOM 1395 C C . LYS B 1 88 ? 11.383 5.914 -10.539 1 31.92 88 LYS B C 1
ATOM 1397 O O . LYS B 1 88 ? 12.359 5.223 -10.805 1 31.92 88 LYS B O 1
ATOM 1402 N N . GLN B 1 89 ? 11.617 6.996 -10.117 1 28.73 89 GLN B N 1
ATOM 1403 C CA . GLN B 1 89 ? 13.023 7.305 -9.906 1 28.73 89 GLN B CA 1
ATOM 1404 C C . GLN B 1 89 ? 13.703 6.219 -9.078 1 28.73 89 GLN B C 1
ATOM 1406 O O . GLN B 1 89 ? 14.828 6.406 -8.609 1 28.73 89 GLN B O 1
ATOM 1411 N N . CYS B 1 90 ? 13.016 5.148 -8.688 1 26.86 90 CYS B N 1
ATOM 1412 C CA . CYS B 1 90 ? 14.023 4.27 -8.102 1 26.86 90 CYS B CA 1
ATOM 1413 C C . CYS B 1 90 ? 14.852 3.598 -9.188 1 26.86 90 CYS B C 1
ATOM 1415 O O . CYS B 1 90 ? 15.68 2.729 -8.891 1 26.86 90 CYS B O 1
ATOM 1417 N N . ALA B 1 91 ? 14.508 3.514 -10.422 1 22.81 91 ALA B N 1
ATOM 1418 C CA . ALA B 1 91 ? 15.398 2.775 -11.32 1 22.81 91 ALA B CA 1
ATOM 1419 C C . ALA B 1 91 ? 16.719 3.521 -11.523 1 22.81 91 ALA B C 1
ATOM 1421 O O . ALA B 1 91 ? 17.688 2.955 -12.031 1 22.81 91 ALA B O 1
ATOM 1422 N N . THR B 1 92 ? 16.688 4.805 -11.539 1 20.67 92 THR B N 1
ATOM 1423 C CA . THR B 1 92 ? 17.797 5.414 -12.242 1 20.67 92 THR B CA 1
ATOM 1424 C C . THR B 1 92 ? 19.094 5.293 -11.43 1 20.67 92 THR B C 1
ATOM 1426 O O . THR B 1 92 ? 19.188 5.84 -10.328 1 20.67 92 THR B O 1
ATOM 1429 N N . ILE B 1 93 ? 19.641 4.082 -11.062 1 19.84 93 ILE B N 1
ATOM 1430 C CA . ILE B 1 93 ? 21.078 4.367 -11.062 1 19.84 93 ILE B CA 1
ATOM 1431 C C . ILE B 1 93 ? 21.547 4.637 -12.484 1 19.84 93 ILE B C 1
ATOM 1433 O O . ILE B 1 93 ? 21.125 3.963 -13.43 1 19.84 93 ILE B O 1
#

Secondary structure (DSSP, 8-state):
-----------SS-----TTT-SSPSSEEE-TTSBEEEHHHHHHHHHHTTTS-B-TTT--B--GGG-EE-B-TTGGGTSTTS------TTT--/-----------SS-----TTT-SSPSSEEE-TTSBEEEHHHHHHHHHHTTTS-B-TTT--B--GGG-EE-B-TTGGGTTTTS------TTT--

Sequence (186 aa):
MSTSGNSVVGDGGGSFECNINSELPHEPIVTLCGHLFCWPCLYKWLHIHSHSPECLVCKAVVEEGKLVPLYSRDKDRVDHLEGKAFDKQCATIMSTSGNSVVGDGGGSFECNINSELPHEPIVTLCGHLFCWPCLYKWLHIHSHSPECLVCKAVVEEGKLVPLYSRDKDRVDHLEGKAFDKQCATI

Foldseek 3Di:
DPPPPPCPCPPPPDDQAAPQPRHNEDQWKAFPVGHIHHPVRLVVQCVVVVVQQADPPPRHHGDQLRIDTDDDPVPVPPDPPVPPPSPPVVVDD/DDPPPPCPCPPPPDDQAAPQPRHNADQWKAFPVGHIHHPVRLVVQCVVVVVQQADPPPRHHGDQLRIDTDDDPVPVPDDPVVPPPSPPVVPDD

InterPro domains:
  IPR001841 Zinc finger, RING-type [PS50089] (18-59)
  IPR001841 Zinc finger, RING-type [SM00184] (18-58)
  IPR013083 Zinc finger, RING/FYVE/PHD-type [G3DSA:3.30.40.10] (3-91)
  IPR017907 Zinc finger, RING-type, conserved site [PS00518] (33-42)
  IPR018957 Zinc finger, C3HC4 RING-type [PF00097] (18-58)
  IPR045103 E3 ubiquitin-protein ligase RNF5/RNF185-like [PTHR12313] (11-79)

Radius of gyration: 18.15 Å; Cα contacts (8 Å, |Δi|>4): 263; chains: 2; bounding box: 68×44×37 Å

Organism: Lolium multiflorum (NCBI:txid4521)

pLDDT: mean 74.25, std 30.22, range [19.84, 98.75]